Protein AF-A0A6L7YD77-F1 (afdb_monomer_lite)

Structure (mmCIF, N/CA/C/O backbone):
data_AF-A0A6L7YD77-F1
#
_entry.id   AF-A0A6L7YD77-F1
#
loop_
_atom_site.group_PDB
_atom_site.id
_atom_site.type_symbol
_atom_site.label_atom_id
_atom_site.label_alt_id
_atom_site.label_comp_id
_atom_site.label_asym_id
_atom_site.label_entity_id
_atom_site.label_seq_id
_atom_site.pdbx_PDB_ins_code
_atom_site.Cartn_x
_atom_site.Cartn_y
_atom_site.Cartn_z
_atom_site.occupancy
_atom_site.B_iso_or_equiv
_atom_site.auth_seq_id
_atom_site.auth_comp_id
_atom_site.auth_asym_id
_atom_site.auth_atom_id
_atom_site.pdbx_PDB_model_num
ATOM 1 N N . MET A 1 1 ? -22.230 -18.749 3.842 1.00 36.38 1 MET A N 1
ATOM 2 C CA . MET A 1 1 ? -22.336 -17.314 4.200 1.00 36.38 1 MET A CA 1
ATOM 3 C C . MET A 1 1 ? -21.145 -16.876 5.065 1.00 36.38 1 MET A C 1
ATOM 5 O O . MET A 1 1 ? -21.263 -16.822 6.278 1.00 36.38 1 MET A O 1
ATOM 9 N N . VAL A 1 2 ? -19.985 -16.584 4.459 1.00 45.91 2 VAL A N 1
ATOM 10 C CA . VAL A 1 2 ? -18.780 -16.040 5.151 1.00 45.91 2 VAL A CA 1
ATOM 11 C C . VAL A 1 2 ? -18.402 -14.643 4.599 1.00 45.91 2 VAL A C 1
ATOM 13 O O . VAL A 1 2 ? -17.435 -14.019 5.020 1.00 45.91 2 VAL A O 1
ATOM 16 N N . ALA A 1 3 ? -19.209 -14.094 3.686 1.00 40.56 3 ALA A N 1
ATOM 17 C CA . ALA A 1 3 ? -18.851 -12.957 2.834 1.00 40.56 3 ALA A CA 1
ATOM 18 C C . ALA A 1 3 ? -18.938 -11.556 3.483 1.00 40.56 3 ALA A C 1
ATOM 20 O O . ALA A 1 3 ? -18.623 -10.576 2.819 1.00 40.56 3 ALA A O 1
ATOM 21 N N . ALA A 1 4 ? -19.322 -11.431 4.758 1.00 45.34 4 ALA A N 1
ATOM 22 C CA . ALA A 1 4 ? -19.442 -10.127 5.430 1.00 45.34 4 ALA A CA 1
ATOM 23 C C . ALA A 1 4 ? -18.239 -9.758 6.328 1.00 45.34 4 ALA A C 1
ATOM 25 O O . ALA A 1 4 ? -18.245 -8.703 6.955 1.00 45.34 4 ALA A O 1
ATOM 26 N N . ARG A 1 5 ? -17.209 -10.614 6.433 1.00 51.88 5 ARG A N 1
ATOM 27 C CA . ARG A 1 5 ? -16.189 -10.505 7.498 1.00 51.88 5 ARG A CA 1
ATOM 28 C C . ARG A 1 5 ? -14.877 -9.810 7.103 1.00 51.88 5 ARG A C 1
ATOM 30 O O . ARG A 1 5 ? -14.035 -9.628 7.977 1.00 51.88 5 ARG A O 1
ATOM 37 N N . SER A 1 6 ? -14.682 -9.431 5.837 1.00 51.88 6 SER A N 1
ATOM 38 C CA . SER A 1 6 ? -13.392 -8.887 5.370 1.00 51.88 6 SER A CA 1
ATOM 39 C C . SER A 1 6 ? -13.254 -7.371 5.509 1.00 51.88 6 SER A C 1
ATOM 41 O O . SER A 1 6 ? -12.135 -6.871 5.539 1.00 51.88 6 SER A O 1
ATOM 43 N N . LEU A 1 7 ? -14.364 -6.637 5.652 1.00 52.78 7 LEU A N 1
ATOM 44 C CA . LEU A 1 7 ? -14.364 -5.198 5.377 1.00 52.78 7 LEU A CA 1
ATOM 45 C C . LEU A 1 7 ? -13.486 -4.349 6.298 1.00 52.78 7 LEU A C 1
ATOM 47 O O . LEU A 1 7 ? -13.246 -3.196 5.958 1.00 52.78 7 LEU A O 1
ATOM 51 N N . ARG A 1 8 ? -13.002 -4.887 7.422 1.00 73.19 8 ARG A N 1
ATOM 52 C CA . ARG A 1 8 ? -12.152 -4.158 8.363 1.00 73.19 8 ARG A CA 1
ATOM 53 C C . ARG A 1 8 ? -11.250 -5.077 9.183 1.00 73.19 8 ARG A C 1
ATOM 55 O O . ARG A 1 8 ? -11.375 -5.152 10.404 1.00 73.19 8 ARG A O 1
ATOM 62 N N . LEU A 1 9 ? -10.378 -5.850 8.529 1.00 83.25 9 LEU A N 1
ATOM 63 C CA . LEU A 1 9 ? -9.433 -6.711 9.256 1.00 83.25 9 LEU A CA 1
ATOM 64 C C . LEU A 1 9 ? -8.639 -5.896 10.295 1.00 83.25 9 LEU A C 1
ATOM 66 O O . LEU A 1 9 ? -8.525 -6.311 11.445 1.00 83.25 9 LEU A O 1
ATOM 70 N N . ILE A 1 10 ? -8.151 -4.717 9.895 1.00 88.19 10 ILE A N 1
ATOM 71 C CA . ILE A 1 10 ? -7.347 -3.827 10.740 1.00 88.19 10 ILE A CA 1
ATOM 72 C C . ILE A 1 10 ? -8.186 -3.261 11.887 1.00 88.19 10 ILE A C 1
ATOM 74 O O . ILE A 1 10 ? -7.767 -3.337 13.039 1.00 88.19 10 ILE A O 1
ATOM 78 N N . GLU A 1 11 ? -9.382 -2.751 11.600 1.00 89.62 11 GLU A N 1
ATOM 79 C CA . GLU A 1 11 ? -10.259 -2.162 12.616 1.00 89.62 11 GLU A CA 1
ATOM 80 C C . GLU A 1 11 ? -10.903 -3.236 13.515 1.00 89.62 11 GLU A C 1
ATOM 82 O O . GLU A 1 11 ? -11.462 -2.934 14.563 1.00 89.62 11 GLU A O 1
ATOM 87 N N . GLY A 1 12 ? -10.789 -4.515 13.142 1.00 88.88 12 GLY A N 1
ATOM 88 C CA . GLY A 1 12 ? -11.097 -5.652 14.005 1.00 88.88 12 GLY A CA 1
ATOM 89 C C . GLY A 1 12 ? -9.989 -6.000 15.006 1.00 88.88 12 GLY A C 1
ATOM 90 O O . GLY A 1 12 ? -10.227 -6.827 15.887 1.00 88.88 12 GLY A O 1
ATOM 91 N N . PHE A 1 13 ? -8.793 -5.422 14.861 1.00 91.31 13 PHE A N 1
ATOM 92 C CA . PHE A 1 13 ? -7.657 -5.609 15.769 1.00 91.31 13 PHE A CA 1
ATOM 93 C C . PHE A 1 13 ? -7.291 -4.345 16.541 1.00 91.31 13 PHE A C 1
ATOM 95 O O . PHE A 1 13 ? -6.763 -4.453 17.646 1.00 91.31 13 PHE A O 1
ATOM 102 N N . TYR A 1 14 ? -7.551 -3.171 15.966 1.00 93.94 14 TYR A N 1
ATOM 103 C CA . TYR A 1 14 ? -7.126 -1.890 16.510 1.00 93.94 14 TYR A CA 1
ATOM 104 C C . TYR A 1 14 ? -8.267 -0.878 16.534 1.00 93.94 14 TYR A C 1
ATOM 106 O O . TYR A 1 14 ? -9.124 -0.908 15.648 1.00 93.94 14 TYR A O 1
ATOM 114 N N . PRO A 1 15 ? -8.252 0.055 17.499 1.00 93.81 15 PRO A N 1
ATOM 115 C CA . PRO A 1 15 ? -9.192 1.162 17.506 1.00 93.81 15 PRO A CA 1
ATOM 116 C C . PRO A 1 15 ? -9.012 2.059 16.267 1.00 93.81 15 PRO A C 1
ATOM 118 O O . PRO A 1 15 ? -7.869 2.271 15.834 1.00 93.81 15 PRO A O 1
ATOM 121 N N . PRO A 1 16 ? -10.094 2.628 15.706 1.00 92.25 16 PRO A N 1
ATOM 122 C CA . PRO A 1 16 ? -10.026 3.480 14.516 1.00 92.25 16 PRO A CA 1
ATOM 123 C C . PRO A 1 16 ? -9.211 4.766 14.728 1.00 92.25 16 PRO A C 1
ATOM 125 O O . PRO A 1 16 ? -8.683 5.329 13.770 1.00 92.25 16 PRO A O 1
ATOM 128 N N . GLU A 1 17 ? -9.063 5.241 15.962 1.00 94.69 17 GLU A N 1
ATOM 129 C CA . GLU A 1 17 ? -8.192 6.365 16.315 1.00 94.69 17 GLU A CA 1
ATOM 130 C C . GLU A 1 17 ? -6.694 6.020 16.216 1.00 94.69 17 GLU A C 1
ATOM 132 O O . GLU A 1 17 ? -5.857 6.910 16.042 1.00 94.69 17 GLU A O 1
ATOM 137 N N . GLN A 1 18 ? -6.343 4.729 16.279 1.00 95.25 18 GLN A N 1
ATOM 138 C CA . GLN A 1 18 ? -4.966 4.248 16.150 1.00 95.25 18 GLN A CA 1
ATOM 139 C C . GLN A 1 18 ? -4.646 3.815 14.723 1.00 95.25 18 GLN A C 1
ATOM 141 O O . GLN A 1 18 ? -3.629 4.240 14.174 1.00 95.25 18 GLN A O 1
ATOM 146 N N . LEU A 1 19 ? -5.488 2.966 14.125 1.00 95.25 19 LEU A N 1
ATOM 147 C CA . LEU A 1 19 ? -5.273 2.435 12.783 1.00 95.25 19 LEU A CA 1
ATOM 148 C C . LEU A 1 19 ? -6.572 2.321 11.992 1.00 95.25 19 LEU A C 1
ATOM 150 O O . LEU A 1 19 ? -7.579 1.808 12.467 1.00 95.25 19 LEU A O 1
ATOM 154 N N . GLN A 1 20 ? -6.500 2.739 10.733 1.00 95.12 20 GLN A N 1
ATOM 155 C CA . GLN A 1 20 ? -7.589 2.644 9.764 1.00 95.12 20 GLN A CA 1
ATOM 156 C C . GLN A 1 20 ? -7.072 2.019 8.475 1.00 95.12 20 GLN A C 1
ATOM 158 O O . GLN A 1 20 ? -5.903 2.184 8.125 1.00 95.12 20 GLN A O 1
ATOM 163 N N . THR A 1 21 ? -7.923 1.344 7.714 1.00 94.56 21 THR A N 1
ATOM 164 C CA . THR A 1 21 ? -7.537 0.864 6.384 1.00 94.56 21 THR A CA 1
ATOM 165 C C . THR A 1 21 ? -7.220 2.046 5.462 1.00 94.56 21 THR A C 1
ATOM 167 O O . THR A 1 21 ? -8.052 2.932 5.247 1.00 94.56 21 THR A O 1
ATOM 170 N N . ALA A 1 22 ? -6.012 2.068 4.889 1.00 95.88 22 ALA A N 1
ATOM 171 C CA . ALA A 1 22 ? -5.553 3.181 4.063 1.00 95.88 22 ALA A CA 1
ATOM 172 C C . ALA A 1 22 ? -6.413 3.349 2.801 1.00 95.88 22 ALA A C 1
ATOM 174 O O . ALA A 1 22 ? -6.681 2.377 2.089 1.00 95.88 22 ALA A O 1
ATOM 175 N N . SER A 1 23 ? -6.808 4.589 2.497 1.00 95.00 23 SER A N 1
ATOM 176 C CA . SER A 1 23 ? -7.541 4.900 1.267 1.00 95.00 23 SER A CA 1
ATOM 177 C C . SER A 1 23 ? -6.656 4.728 0.020 1.00 95.00 23 SER A C 1
ATOM 179 O O . SER A 1 23 ? -5.436 4.918 0.108 1.00 95.00 23 SER A O 1
ATOM 181 N N . PRO A 1 24 ? -7.246 4.432 -1.156 1.00 94.44 24 PRO A N 1
ATOM 182 C CA . PRO A 1 24 ? -6.506 4.346 -2.417 1.00 94.44 24 PRO A CA 1
ATOM 183 C C . PRO A 1 24 ? -5.672 5.600 -2.711 1.00 94.44 24 PRO A C 1
ATOM 185 O O . PRO A 1 24 ? -4.504 5.497 -3.069 1.00 94.44 24 PRO A O 1
ATOM 188 N N . VAL A 1 25 ? -6.221 6.791 -2.445 1.00 94.56 25 VAL A N 1
ATOM 189 C CA . VAL A 1 25 ? -5.527 8.074 -2.656 1.00 94.56 25 VAL A CA 1
ATOM 190 C C . VAL A 1 25 ? -4.263 8.192 -1.800 1.00 94.56 25 VAL A C 1
ATOM 192 O O . VAL A 1 25 ? -3.220 8.600 -2.300 1.00 94.56 25 VAL A O 1
ATOM 195 N N . ARG A 1 26 ? -4.304 7.789 -0.521 1.00 95.81 26 ARG A N 1
ATOM 196 C CA . ARG A 1 26 ? -3.111 7.815 0.349 1.00 95.81 26 ARG A CA 1
ATOM 197 C C . ARG A 1 26 ? -2.049 6.816 -0.108 1.00 95.81 26 ARG A C 1
ATOM 199 O O . ARG A 1 26 ? -0.860 7.103 -0.003 1.00 95.81 26 ARG A O 1
ATOM 206 N N . ARG A 1 27 ? -2.468 5.652 -0.612 1.00 94.81 27 ARG A N 1
ATOM 207 C CA . ARG A 1 27 ? -1.562 4.642 -1.179 1.00 94.81 27 ARG A CA 1
ATOM 208 C C . ARG A 1 27 ? -0.894 5.159 -2.452 1.00 94.81 27 ARG A C 1
ATOM 210 O O . ARG A 1 27 ? 0.317 5.017 -2.587 1.00 94.81 27 ARG A O 1
ATOM 217 N N . LEU A 1 28 ? -1.660 5.809 -3.327 1.00 92.44 28 LEU A N 1
ATOM 218 C CA . LEU A 1 28 ? -1.135 6.467 -4.520 1.00 92.44 28 LEU A CA 1
ATOM 219 C C . LEU A 1 28 ? -0.153 7.582 -4.146 1.00 92.44 28 LEU A C 1
ATOM 221 O O . LEU A 1 28 ? 0.947 7.616 -4.681 1.00 92.44 28 LEU A O 1
ATOM 225 N N . ALA A 1 29 ? -0.488 8.427 -3.167 1.00 95.12 29 ALA A N 1
ATOM 226 C CA . ALA A 1 29 ? 0.417 9.463 -2.673 1.00 95.12 29 ALA A CA 1
ATOM 227 C C . ALA A 1 29 ? 1.738 8.877 -2.143 1.00 95.12 29 ALA A C 1
ATOM 229 O O . ALA A 1 29 ? 2.805 9.408 -2.438 1.00 95.12 29 ALA A O 1
ATOM 230 N N . ALA A 1 30 ? 1.691 7.755 -1.414 1.00 95.06 30 ALA A N 1
ATOM 231 C CA . ALA A 1 30 ? 2.898 7.049 -0.980 1.00 95.06 30 ALA A CA 1
ATOM 232 C C . ALA A 1 30 ? 3.740 6.559 -2.167 1.00 95.06 30 ALA A C 1
ATOM 234 O O . ALA A 1 30 ? 4.958 6.703 -2.151 1.00 95.06 30 ALA A O 1
ATOM 235 N N . ALA A 1 31 ? 3.090 5.999 -3.192 1.00 91.25 31 ALA A N 1
ATOM 236 C CA . ALA A 1 31 ? 3.758 5.508 -4.391 1.00 91.25 31 ALA A CA 1
ATOM 237 C C . ALA A 1 31 ? 4.407 6.647 -5.196 1.00 91.25 31 ALA A C 1
ATOM 239 O O . ALA A 1 31 ? 5.542 6.498 -5.637 1.00 91.25 31 ALA A O 1
ATOM 240 N N . VAL A 1 32 ? 3.729 7.794 -5.317 1.00 91.06 32 VAL A N 1
ATOM 241 C CA . VAL A 1 32 ? 4.284 9.010 -5.932 1.00 91.06 32 VAL A CA 1
ATOM 242 C C . VAL A 1 32 ? 5.506 9.492 -5.153 1.00 91.06 32 VAL A C 1
ATOM 244 O O . VAL A 1 32 ? 6.535 9.755 -5.760 1.00 91.06 32 VAL A O 1
ATOM 247 N N . TRP A 1 33 ? 5.447 9.545 -3.818 1.00 96.44 33 TRP A N 1
ATOM 248 C CA . TRP A 1 33 ? 6.613 9.916 -3.008 1.00 96.44 33 TRP A CA 1
ATOM 249 C C . TRP A 1 33 ? 7.788 8.950 -3.167 1.00 96.44 33 TRP A C 1
ATOM 251 O O . TRP A 1 33 ? 8.925 9.403 -3.282 1.00 96.44 33 TRP A O 1
ATOM 261 N N . ASP A 1 34 ? 7.527 7.640 -3.182 1.00 92.81 34 ASP A N 1
ATOM 262 C CA . ASP A 1 34 ? 8.565 6.632 -3.414 1.00 92.81 34 ASP A CA 1
ATOM 263 C C . ASP A 1 34 ? 9.198 6.803 -4.807 1.00 92.81 34 ASP A C 1
ATOM 265 O O . ASP A 1 34 ? 10.422 6.801 -4.910 1.00 92.81 34 ASP A O 1
ATOM 269 N N . ALA A 1 35 ? 8.393 7.020 -5.855 1.00 88.00 35 ALA A N 1
ATOM 270 C CA . ALA A 1 35 ? 8.870 7.248 -7.221 1.00 88.00 35 ALA A CA 1
ATOM 271 C C . ALA A 1 35 ? 9.674 8.552 -7.353 1.00 88.00 35 ALA A C 1
ATOM 273 O O . ALA A 1 35 ? 10.774 8.545 -7.899 1.00 88.00 35 ALA A O 1
ATOM 274 N N . THR A 1 36 ? 9.177 9.660 -6.801 1.00 93.00 36 THR A N 1
ATOM 275 C CA . THR A 1 36 ? 9.891 10.943 -6.802 1.00 93.00 36 THR A CA 1
ATOM 276 C C . THR A 1 36 ? 11.227 10.827 -6.075 1.00 93.00 36 THR A C 1
ATOM 278 O O . THR A 1 36 ? 12.249 11.266 -6.593 1.00 93.00 36 THR A O 1
ATOM 281 N N . PHE A 1 37 ? 11.253 10.201 -4.894 1.00 94.12 37 PHE A N 1
ATOM 282 C CA . PHE A 1 37 ? 12.493 10.009 -4.141 1.00 94.12 37 PHE A CA 1
ATOM 283 C C . PHE A 1 37 ? 13.473 9.082 -4.866 1.00 94.12 37 PHE A C 1
ATOM 285 O O . PHE A 1 37 ? 14.677 9.336 -4.879 1.00 94.12 37 PHE A O 1
ATOM 292 N N . PHE A 1 38 ? 12.961 8.033 -5.509 1.00 88.88 38 PHE A N 1
ATOM 293 C CA . PHE A 1 38 ? 13.751 7.156 -6.360 1.00 88.88 38 PHE A CA 1
ATOM 294 C C . PHE A 1 38 ? 14.426 7.934 -7.497 1.00 88.88 38 PHE A C 1
ATOM 296 O O . PHE A 1 38 ? 15.648 7.873 -7.621 1.00 88.88 38 PHE A O 1
ATOM 303 N N . LEU A 1 39 ? 13.663 8.726 -8.259 1.00 85.94 39 LEU A N 1
ATOM 304 C CA . LEU A 1 39 ? 14.184 9.522 -9.375 1.00 85.94 39 LEU A CA 1
ATOM 305 C C . LEU A 1 39 ? 15.214 10.561 -8.911 1.00 85.94 39 LEU A C 1
ATOM 307 O O . LEU A 1 39 ? 16.303 10.635 -9.472 1.00 85.94 39 LEU A O 1
ATOM 311 N N . LEU A 1 40 ? 14.914 11.316 -7.848 1.00 91.94 40 LEU A N 1
ATOM 312 C CA . LEU A 1 40 ? 15.811 12.356 -7.326 1.00 91.94 40 LEU A CA 1
ATOM 313 C C . LEU A 1 40 ? 17.138 11.807 -6.793 1.00 91.94 40 LEU A C 1
ATOM 315 O O . LEU A 1 40 ? 18.131 12.528 -6.760 1.00 91.94 40 LEU A O 1
ATOM 319 N N . THR A 1 41 ? 17.160 10.550 -6.351 1.00 93.62 41 THR A N 1
ATOM 320 C CA . THR A 1 41 ? 18.354 9.921 -5.771 1.00 93.62 41 THR A CA 1
ATOM 321 C C . THR A 1 41 ? 19.032 8.928 -6.710 1.00 93.62 41 THR A C 1
ATOM 323 O O . THR A 1 41 ? 19.908 8.184 -6.263 1.00 93.62 41 THR A O 1
ATOM 326 N N . LEU A 1 42 ? 18.614 8.892 -7.984 1.00 85.44 42 LEU A N 1
ATOM 327 C CA . LEU A 1 42 ? 19.054 7.909 -8.982 1.00 85.44 42 LEU A CA 1
ATOM 328 C C . LEU A 1 42 ? 18.979 6.468 -8.439 1.00 85.44 42 LEU A C 1
ATOM 330 O O . LEU A 1 42 ? 19.859 5.643 -8.662 1.00 85.44 42 LEU A O 1
ATOM 334 N N . GLY A 1 43 ? 17.963 6.193 -7.621 1.00 85.31 43 GLY A N 1
ATOM 335 C CA . GLY A 1 43 ? 17.735 4.921 -6.941 1.00 85.31 43 GLY A CA 1
ATOM 336 C C . GLY A 1 43 ? 18.620 4.620 -5.727 1.00 85.31 43 GLY A C 1
ATOM 337 O O . GLY A 1 43 ? 18.170 3.905 -4.829 1.00 85.31 43 GLY A O 1
ATOM 338 N N . PHE A 1 44 ? 19.826 5.184 -5.618 1.00 90.31 44 PHE A N 1
ATOM 339 C CA . PHE A 1 44 ? 20.744 4.890 -4.507 1.00 90.31 44 PHE A CA 1
ATOM 340 C C . PHE A 1 44 ? 20.192 5.331 -3.150 1.00 90.31 44 PHE A C 1
ATOM 342 O O . PHE A 1 44 ? 20.203 4.563 -2.185 1.00 90.31 44 PHE A O 1
ATOM 349 N N . GLY A 1 45 ? 19.664 6.553 -3.071 1.00 94.31 45 GLY A N 1
ATOM 350 C CA . GLY A 1 45 ? 19.061 7.060 -1.838 1.00 94.31 45 GLY A CA 1
ATOM 351 C C . GLY A 1 45 ? 17.820 6.263 -1.444 1.00 94.31 45 GLY A C 1
ATOM 352 O O . GLY A 1 45 ? 17.639 5.947 -0.267 1.00 94.31 45 GLY A O 1
ATOM 353 N N . TRP A 1 46 ? 17.011 5.855 -2.425 1.00 93.44 46 TRP A N 1
ATOM 354 C CA . TRP A 1 46 ? 15.879 4.956 -2.207 1.00 93.44 46 TRP A CA 1
ATOM 355 C C . TRP A 1 46 ? 16.309 3.596 -1.647 1.00 93.44 46 TRP A C 1
ATOM 357 O O . TRP A 1 46 ? 15.698 3.127 -0.687 1.00 93.44 46 TRP A O 1
ATOM 367 N N . LEU A 1 47 ? 17.384 2.994 -2.164 1.00 92.19 47 LEU A N 1
ATOM 368 C CA . LEU A 1 47 ? 17.897 1.713 -1.672 1.00 92.19 47 LEU A CA 1
ATOM 369 C C . LEU A 1 47 ? 18.391 1.818 -0.222 1.00 92.19 47 LEU A C 1
ATOM 371 O O . LEU A 1 47 ? 18.038 0.988 0.617 1.00 92.19 47 LEU A O 1
ATOM 375 N N . ILE A 1 48 ? 19.152 2.868 0.099 1.00 95.69 48 ILE A N 1
ATOM 376 C CA . ILE A 1 48 ? 19.608 3.137 1.471 1.00 95.69 48 ILE A CA 1
ATOM 377 C C . ILE A 1 48 ? 18.400 3.333 2.396 1.00 95.69 48 ILE A C 1
ATOM 379 O O . ILE A 1 48 ? 18.315 2.705 3.455 1.00 95.69 48 ILE A O 1
ATOM 383 N N . ALA A 1 49 ? 17.427 4.152 1.986 1.00 96.12 49 ALA A N 1
ATOM 384 C CA . ALA A 1 49 ? 16.204 4.369 2.750 1.00 96.12 49 ALA A CA 1
ATOM 385 C C . ALA A 1 49 ? 15.421 3.064 2.951 1.00 96.12 49 ALA A C 1
ATOM 387 O O . ALA A 1 49 ? 14.936 2.813 4.054 1.00 96.12 49 ALA A O 1
ATOM 388 N N . LEU A 1 50 ? 15.341 2.200 1.935 1.00 94.12 50 LEU A N 1
ATOM 389 C CA . LEU A 1 50 ? 14.688 0.898 2.033 1.00 94.12 50 LEU A CA 1
ATOM 390 C C . LEU A 1 50 ? 15.359 0.019 3.094 1.00 94.12 50 LEU A C 1
ATOM 392 O O . LEU A 1 50 ? 14.659 -0.539 3.935 1.00 94.12 50 LEU A O 1
ATOM 396 N N . ILE A 1 51 ? 16.690 -0.070 3.118 1.00 95.12 51 ILE A N 1
ATOM 397 C CA . ILE A 1 51 ? 17.425 -0.868 4.116 1.00 95.12 51 ILE A CA 1
ATOM 398 C C . ILE A 1 51 ? 17.164 -0.346 5.538 1.00 95.12 51 ILE A C 1
ATOM 400 O O . ILE A 1 51 ? 16.919 -1.130 6.458 1.00 95.12 51 ILE A O 1
ATOM 404 N N . LEU A 1 52 ? 17.159 0.976 5.721 1.00 96.44 52 LEU A N 1
ATOM 405 C CA . LEU A 1 52 ? 16.959 1.606 7.030 1.00 96.44 52 LEU A CA 1
ATOM 406 C C . LEU A 1 52 ? 15.499 1.554 7.515 1.00 96.44 52 LEU A C 1
ATOM 408 O O . LEU A 1 52 ? 15.244 1.472 8.722 1.00 96.44 52 LEU A O 1
ATOM 412 N N . LEU A 1 53 ? 14.528 1.614 6.600 1.00 95.81 53 LEU A N 1
ATOM 413 C CA . LEU A 1 53 ? 13.097 1.691 6.918 1.00 95.81 53 LEU A CA 1
ATOM 414 C C . LEU A 1 53 ? 12.384 0.339 6.867 1.00 95.81 53 LEU A C 1
ATOM 416 O O . LEU A 1 53 ? 11.391 0.159 7.579 1.00 95.81 53 LEU A O 1
ATOM 420 N N . ALA A 1 54 ? 12.903 -0.641 6.124 1.00 94.00 54 ALA A N 1
ATOM 421 C CA . ALA A 1 54 ? 12.298 -1.964 6.030 1.00 94.00 54 ALA A CA 1
ATOM 422 C C . ALA A 1 54 ? 12.084 -2.626 7.402 1.00 94.00 54 ALA A C 1
ATOM 424 O O . ALA A 1 54 ? 10.982 -3.136 7.625 1.00 94.00 54 ALA A O 1
ATOM 425 N N . PRO A 1 55 ? 13.024 -2.586 8.378 1.00 93.06 55 PRO A N 1
ATOM 426 C CA . PRO A 1 55 ? 12.791 -3.128 9.723 1.00 93.06 55 PRO A CA 1
ATOM 427 C C . PRO A 1 55 ? 11.574 -2.526 10.439 1.00 93.06 55 PRO A C 1
ATOM 429 O O . PRO A 1 55 ? 11.018 -3.143 11.349 1.00 93.06 55 PRO A O 1
ATOM 432 N N . ARG A 1 56 ? 11.145 -1.328 10.025 1.00 93.00 56 ARG A N 1
ATOM 433 C CA . ARG A 1 56 ? 9.965 -0.619 10.532 1.00 93.00 56 ARG A CA 1
ATOM 434 C C . ARG A 1 56 ? 8.703 -0.886 9.699 1.00 93.00 56 ARG A C 1
ATOM 436 O O . ARG A 1 56 ? 7.675 -0.272 9.980 1.00 93.00 56 ARG A O 1
ATOM 443 N N . GLY A 1 57 ? 8.741 -1.779 8.712 1.00 89.25 57 GLY A N 1
ATOM 444 C CA . GLY A 1 57 ? 7.585 -2.087 7.869 1.00 89.25 57 GLY A CA 1
ATOM 445 C C . GLY A 1 57 ? 7.200 -0.949 6.922 1.00 89.25 57 GLY A C 1
ATOM 446 O O . GLY A 1 57 ? 6.020 -0.804 6.593 1.00 89.25 57 GLY A O 1
ATOM 447 N N . GLN A 1 58 ? 8.160 -0.092 6.559 1.00 94.69 58 GLN A N 1
ATOM 448 C CA . GLN A 1 58 ? 7.926 1.155 5.833 1.00 94.69 58 GLN A CA 1
ATOM 449 C C . GLN A 1 58 ? 8.886 1.333 4.654 1.00 94.69 58 GLN A C 1
ATOM 451 O O . GLN A 1 58 ? 9.995 0.806 4.646 1.00 94.69 58 GLN A O 1
ATOM 456 N N . THR A 1 59 ? 8.425 2.107 3.676 1.00 95.50 59 THR A N 1
ATOM 457 C CA . THR A 1 59 ? 9.231 2.760 2.636 1.00 95.50 59 THR A CA 1
ATOM 458 C C . THR A 1 59 ? 9.234 4.264 2.907 1.00 95.50 59 THR A C 1
ATOM 460 O O . THR A 1 59 ? 8.458 4.735 3.747 1.00 95.50 59 THR A O 1
ATOM 463 N N . PHE A 1 60 ? 10.085 5.021 2.215 1.00 96.69 60 PHE A N 1
ATOM 464 C CA . PHE A 1 60 ? 10.172 6.471 2.391 1.00 96.69 60 PHE A CA 1
ATOM 465 C C . PHE A 1 60 ? 8.810 7.151 2.178 1.00 96.69 60 PHE A C 1
ATOM 467 O O . PHE A 1 60 ? 8.306 7.844 3.062 1.00 96.69 60 PHE A O 1
ATOM 474 N N . GLY A 1 61 ? 8.139 6.863 1.06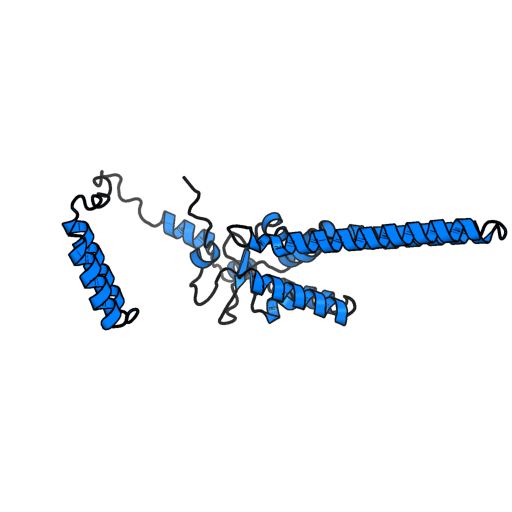4 1.00 96.06 61 GLY A N 1
ATOM 475 C CA . GLY A 1 61 ? 6.832 7.427 0.748 1.00 96.06 61 GLY A CA 1
ATOM 476 C C . GLY A 1 61 ? 5.758 7.042 1.761 1.00 96.06 61 GLY A C 1
ATOM 477 O O . GLY A 1 61 ? 5.000 7.898 2.215 1.00 96.06 61 GLY A O 1
ATOM 478 N N . LYS A 1 62 ? 5.731 5.781 2.214 1.00 96.00 62 LYS A N 1
ATOM 479 C CA . LYS A 1 62 ? 4.800 5.343 3.272 1.00 96.00 62 LYS A CA 1
ATOM 480 C C . LYS A 1 62 ? 5.045 6.052 4.598 1.00 96.00 62 LYS A C 1
ATOM 482 O O . LYS A 1 62 ? 4.080 6.369 5.289 1.00 96.00 62 LYS A O 1
ATOM 487 N N . GLN A 1 63 ? 6.300 6.311 4.951 1.00 96.31 63 GLN A N 1
ATOM 488 C CA . GLN A 1 63 ? 6.637 7.063 6.155 1.00 96.31 63 GLN A CA 1
ATOM 489 C C . GLN A 1 63 ? 6.083 8.492 6.078 1.00 96.31 63 GLN A C 1
ATOM 491 O O . GLN A 1 63 ? 5.470 8.953 7.042 1.00 96.31 63 GLN A O 1
ATOM 496 N N . MET A 1 64 ? 6.219 9.153 4.924 1.00 97.00 64 MET A N 1
ATOM 497 C CA . MET A 1 64 ? 5.728 10.520 4.713 1.00 97.00 64 MET A CA 1
ATOM 498 C C . MET A 1 64 ? 4.211 10.638 4.882 1.00 97.00 64 MET A C 1
ATOM 500 O O . MET A 1 64 ? 3.723 11.617 5.444 1.00 97.00 64 MET A O 1
ATOM 504 N N . VAL A 1 65 ? 3.458 9.618 4.460 1.00 97.00 65 VAL A N 1
ATOM 505 C CA . VAL A 1 65 ? 1.988 9.607 4.567 1.00 97.00 65 VAL A CA 1
ATOM 506 C C . VAL A 1 65 ? 1.445 8.861 5.797 1.00 97.00 65 VAL A C 1
ATOM 508 O O . VAL A 1 65 ? 0.228 8.722 5.942 1.00 97.00 65 VAL A O 1
ATOM 511 N N . GLY A 1 66 ? 2.315 8.393 6.699 1.00 96.56 66 GLY A N 1
ATOM 512 C CA . GLY A 1 66 ? 1.916 7.707 7.935 1.00 96.56 66 GLY A CA 1
ATOM 513 C C . GLY A 1 66 ? 1.272 6.335 7.707 1.00 96.56 66 GLY A C 1
ATOM 514 O O . GLY A 1 66 ? 0.328 5.966 8.410 1.00 96.56 66 GLY A O 1
ATOM 515 N N . LEU A 1 67 ? 1.747 5.598 6.702 1.00 96.88 67 LEU A N 1
ATOM 516 C CA . LEU A 1 67 ? 1.272 4.260 6.364 1.00 96.88 67 LEU A CA 1
ATOM 517 C C . LEU A 1 67 ? 2.165 3.165 6.956 1.00 96.88 67 LEU A C 1
ATOM 519 O O . LEU A 1 67 ? 3.385 3.309 7.076 1.00 96.88 67 LEU A O 1
ATOM 523 N N . TYR A 1 68 ? 1.544 2.032 7.266 1.00 95.94 68 TYR A N 1
ATOM 524 C CA . TYR A 1 68 ? 2.193 0.830 7.776 1.00 95.94 68 TYR A CA 1
ATOM 525 C C . TYR A 1 68 ? 1.713 -0.397 7.012 1.00 95.94 68 TYR A C 1
ATOM 527 O O . TYR A 1 68 ? 0.522 -0.543 6.739 1.00 95.94 68 TYR A O 1
ATOM 535 N N . VAL A 1 69 ? 2.639 -1.298 6.685 1.00 95.44 69 VAL A N 1
ATOM 536 C CA . VAL A 1 69 ? 2.292 -2.610 6.131 1.00 95.44 69 VAL A CA 1
ATOM 537 C C . VAL A 1 69 ? 1.975 -3.560 7.284 1.00 95.44 69 VAL A C 1
ATOM 539 O O . VAL A 1 69 ? 2.792 -3.756 8.183 1.00 95.44 69 VAL A O 1
ATOM 542 N N . MET A 1 70 ? 0.792 -4.153 7.244 1.00 95.31 70 MET A N 1
ATOM 543 C CA . MET A 1 70 ? 0.233 -5.057 8.242 1.00 95.31 70 MET A CA 1
ATOM 544 C C . MET A 1 70 ? 0.086 -6.454 7.642 1.00 95.31 70 MET A C 1
ATOM 546 O O . MET A 1 70 ? -0.203 -6.605 6.455 1.00 95.31 70 MET A O 1
ATOM 550 N N . ARG A 1 71 ? 0.294 -7.475 8.465 1.00 94.44 71 ARG A N 1
ATOM 551 C CA . ARG A 1 71 ? 0.041 -8.878 8.127 1.00 94.44 71 ARG A CA 1
ATOM 552 C C . ARG A 1 71 ? -1.399 -9.244 8.479 1.00 94.44 71 ARG A C 1
ATOM 554 O O . ARG A 1 71 ? -2.032 -8.576 9.298 1.00 94.44 71 ARG A O 1
ATOM 561 N N . ASP A 1 72 ? -1.860 -10.375 7.962 1.00 93.12 72 ASP A N 1
ATOM 562 C CA . ASP A 1 72 ? -3.189 -10.912 8.279 1.00 93.12 72 ASP A CA 1
ATOM 563 C C . ASP A 1 72 ? -3.372 -11.254 9.768 1.00 93.12 72 ASP A C 1
ATOM 565 O O . ASP A 1 72 ? -4.485 -11.295 10.292 1.00 93.12 72 ASP A O 1
ATOM 569 N N . ASP A 1 73 ? -2.263 -11.487 10.476 1.00 92.00 73 ASP A N 1
ATOM 570 C CA . ASP A 1 73 ? -2.255 -11.767 11.912 1.00 92.00 73 ASP A CA 1
ATOM 571 C C . ASP A 1 73 ? -2.480 -10.517 12.790 1.00 92.00 73 ASP A C 1
ATOM 573 O O . ASP A 1 73 ? -2.561 -10.650 14.019 1.00 92.00 73 ASP A O 1
ATOM 577 N N . GLY A 1 74 ? -2.594 -9.338 12.172 1.00 92.88 74 GLY A N 1
ATOM 578 C CA . GLY A 1 74 ? -2.754 -8.040 12.819 1.00 92.88 74 GLY A CA 1
ATOM 579 C C . GLY A 1 74 ? -1.435 -7.386 13.227 1.00 92.88 74 GLY A C 1
ATOM 580 O O . GLY A 1 74 ? -1.432 -6.219 13.582 1.00 92.88 74 GLY A O 1
ATOM 581 N N . SER A 1 75 ? -0.297 -8.075 13.162 1.00 95.94 75 SER A N 1
ATOM 582 C CA . SER A 1 75 ? 0.998 -7.465 13.464 1.00 95.94 75 SER A CA 1
ATOM 583 C C . SER A 1 75 ? 1.556 -6.695 12.268 1.00 95.94 75 SER A C 1
ATOM 585 O O . SER A 1 75 ? 1.256 -6.973 11.102 1.00 95.94 75 SER A O 1
ATOM 587 N N . ARG A 1 76 ? 2.422 -5.721 12.544 1.00 96.31 76 ARG A N 1
ATOM 588 C CA . ARG A 1 76 ? 3.143 -5.001 11.493 1.00 96.31 76 ARG A CA 1
ATOM 589 C C . ARG A 1 76 ? 4.151 -5.920 10.794 1.00 96.31 76 ARG A C 1
ATOM 591 O O . ARG A 1 76 ? 4.844 -6.713 11.440 1.00 96.31 76 ARG A O 1
ATOM 598 N N . ALA A 1 77 ? 4.283 -5.777 9.479 1.00 95.31 77 ALA A N 1
ATOM 599 C CA . ALA A 1 77 ? 5.301 -6.469 8.698 1.00 95.31 77 ALA A CA 1
ATOM 600 C C . ALA A 1 77 ? 6.716 -6.056 9.144 1.00 95.31 77 ALA A C 1
ATOM 602 O O . ALA A 1 77 ? 7.003 -4.879 9.354 1.00 95.31 77 ALA A O 1
ATOM 603 N N . GLY A 1 78 ? 7.603 -7.041 9.308 1.00 94.19 78 GLY A N 1
ATOM 604 C CA . GLY A 1 78 ? 9.004 -6.810 9.669 1.00 94.19 78 GLY A CA 1
ATOM 605 C C . GLY A 1 78 ? 9.906 -6.525 8.463 1.00 94.19 78 GLY A C 1
ATOM 606 O O . GLY A 1 78 ? 9.454 -6.496 7.317 1.00 94.19 78 GLY A O 1
ATOM 607 N N . GLY A 1 79 ? 11.208 -6.385 8.736 1.00 93.38 79 GLY A N 1
ATOM 608 C CA . GLY A 1 79 ? 12.250 -6.094 7.741 1.00 93.38 79 GLY A CA 1
ATOM 609 C C . GLY A 1 79 ? 12.297 -7.053 6.566 1.00 93.38 79 GLY A C 1
ATOM 610 O O . GLY A 1 79 ? 12.077 -6.639 5.432 1.00 93.38 79 GLY A O 1
ATOM 611 N N . SER A 1 80 ? 12.518 -8.338 6.840 1.00 92.00 80 SER A N 1
ATOM 612 C CA . SER A 1 80 ? 12.614 -9.371 5.800 1.00 92.00 80 SER A CA 1
ATOM 613 C C . SER A 1 80 ? 11.372 -9.425 4.918 1.00 92.00 80 SER A C 1
ATOM 615 O O . SER A 1 80 ? 11.466 -9.562 3.705 1.00 92.00 80 SER A O 1
ATOM 617 N N . TYR A 1 81 ? 10.202 -9.255 5.525 1.00 91.69 81 TYR A N 1
ATOM 618 C CA . TYR A 1 81 ? 8.935 -9.294 4.819 1.00 91.69 81 TYR A CA 1
ATOM 619 C C . TYR A 1 81 ? 8.721 -8.053 3.937 1.00 91.69 81 TYR A C 1
ATOM 621 O O . TYR A 1 81 ? 8.212 -8.152 2.823 1.00 91.69 81 TYR A O 1
ATOM 629 N N . THR A 1 82 ? 9.152 -6.883 4.410 1.00 92.38 82 THR A N 1
ATOM 630 C CA . THR A 1 82 ? 9.111 -5.640 3.628 1.00 92.38 82 THR A CA 1
ATOM 631 C C . THR A 1 82 ? 10.084 -5.700 2.456 1.00 92.38 82 THR A C 1
ATOM 633 O O . THR A 1 82 ? 9.696 -5.355 1.347 1.00 92.38 82 THR A O 1
ATOM 636 N N . LEU A 1 83 ? 11.300 -6.215 2.669 1.00 91.81 83 LEU A N 1
ATOM 637 C CA . LEU A 1 83 ? 12.283 -6.424 1.602 1.00 91.81 83 LEU A CA 1
ATOM 638 C C . LEU A 1 83 ? 11.798 -7.441 0.566 1.00 91.81 83 LEU A C 1
ATOM 640 O O . LEU A 1 83 ? 11.851 -7.156 -0.621 1.00 91.81 83 LEU A O 1
ATOM 644 N N . LEU A 1 84 ? 11.253 -8.584 0.992 1.00 90.81 84 LEU A N 1
ATOM 645 C CA . LEU A 1 84 ? 10.652 -9.574 0.091 1.00 90.81 84 LEU A CA 1
ATOM 646 C C . LEU A 1 84 ? 9.554 -8.937 -0.780 1.00 90.81 84 LEU A C 1
ATOM 648 O O . LEU A 1 84 ? 9.533 -9.114 -1.995 1.00 90.81 84 LEU A O 1
ATOM 652 N N . ARG A 1 85 ? 8.660 -8.147 -0.177 1.00 88.25 85 ARG A N 1
ATOM 653 C CA . ARG A 1 85 ? 7.565 -7.483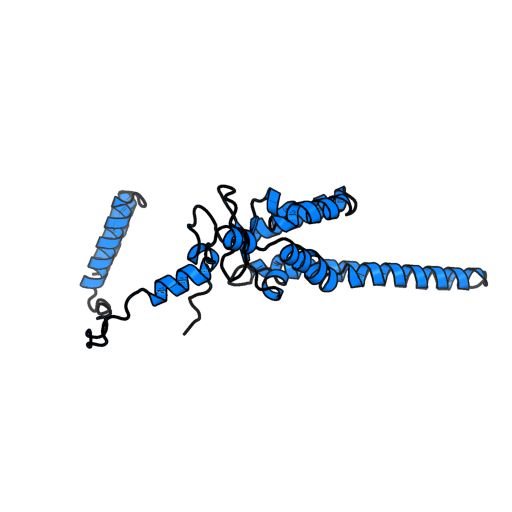 -0.897 1.00 88.25 85 ARG A CA 1
ATOM 654 C C . ARG A 1 85 ? 8.059 -6.391 -1.855 1.00 88.25 85 ARG A C 1
ATOM 656 O O . ARG A 1 85 ? 7.536 -6.270 -2.956 1.00 88.25 85 ARG A O 1
ATOM 663 N N . GLU A 1 86 ? 9.021 -5.570 -1.451 1.00 88.25 86 GLU A N 1
ATOM 664 C CA . GLU A 1 86 ? 9.487 -4.441 -2.271 1.00 88.25 86 GLU A CA 1
ATOM 665 C C . GLU A 1 86 ? 10.543 -4.855 -3.315 1.00 88.25 86 GLU A C 1
ATOM 667 O O . GLU A 1 86 ? 10.542 -4.311 -4.408 1.00 88.25 86 GLU A O 1
ATOM 672 N N . VAL A 1 87 ? 11.404 -5.838 -3.037 1.00 86.00 87 VAL A N 1
ATOM 673 C CA . VAL A 1 87 ? 12.476 -6.265 -3.959 1.00 86.00 87 VAL A CA 1
ATOM 674 C C . VAL A 1 87 ? 12.037 -7.438 -4.822 1.00 86.00 87 VAL A C 1
ATOM 676 O O . VAL A 1 87 ? 12.167 -7.389 -6.036 1.00 86.00 87 VAL A O 1
ATOM 679 N N . ILE A 1 88 ? 11.495 -8.497 -4.220 1.00 83.94 88 ILE A N 1
ATOM 680 C CA . ILE A 1 88 ? 11.168 -9.711 -4.975 1.00 83.94 88 ILE A CA 1
ATOM 681 C C . ILE A 1 88 ? 9.813 -9.536 -5.642 1.00 83.94 88 ILE A C 1
ATOM 683 O O . ILE A 1 88 ? 9.711 -9.658 -6.850 1.00 83.94 88 ILE A O 1
ATOM 687 N N . VAL A 1 89 ? 8.767 -9.182 -4.899 1.00 85.06 89 VAL A N 1
ATOM 688 C CA . VAL A 1 89 ? 7.425 -9.106 -5.496 1.00 85.06 89 VAL A CA 1
ATOM 689 C C . VAL A 1 89 ? 7.347 -7.936 -6.467 1.00 85.06 89 VAL A C 1
ATOM 691 O O . VAL A 1 89 ? 6.961 -8.150 -7.607 1.00 85.06 89 VAL A O 1
ATOM 694 N N . LYS A 1 90 ? 7.767 -6.722 -6.085 1.00 79.62 90 LYS A N 1
ATOM 695 C CA . LYS A 1 90 ? 7.775 -5.616 -7.054 1.00 79.62 90 LYS A CA 1
ATOM 696 C C . LYS A 1 90 ? 8.894 -5.718 -8.086 1.00 79.62 90 LYS A C 1
ATOM 698 O O . LYS A 1 90 ? 8.622 -5.488 -9.252 1.00 79.62 90 LYS A O 1
ATOM 703 N N . GLY A 1 91 ? 10.116 -6.084 -7.706 1.00 78.81 91 GLY A N 1
ATOM 704 C CA . GLY A 1 91 ? 11.224 -6.153 -8.665 1.00 78.81 91 GLY A CA 1
ATOM 705 C C . GLY A 1 91 ? 11.115 -7.306 -9.668 1.00 78.81 91 GLY A C 1
ATOM 706 O O . GLY A 1 91 ? 11.512 -7.126 -10.816 1.00 78.81 91 GLY A O 1
ATOM 707 N N . VAL A 1 92 ? 10.543 -8.457 -9.288 1.00 76.31 92 VAL A N 1
ATOM 708 C CA . VAL A 1 92 ? 10.317 -9.587 -10.211 1.00 76.31 92 VAL A CA 1
ATOM 709 C C . VAL A 1 92 ? 9.022 -9.410 -11.000 1.00 76.31 92 VAL A C 1
ATOM 711 O O . VAL A 1 92 ? 9.054 -9.541 -12.218 1.00 76.31 92 VAL A O 1
ATOM 714 N N . LEU A 1 93 ? 7.892 -9.082 -10.354 1.00 69.38 93 LEU A N 1
ATOM 715 C CA . LEU A 1 93 ? 6.625 -8.906 -11.088 1.00 69.38 93 LEU A CA 1
ATOM 716 C C . LEU A 1 93 ? 6.619 -7.637 -11.945 1.00 69.38 93 LEU A C 1
ATOM 718 O O . LEU A 1 93 ? 5.931 -7.589 -12.959 1.00 69.38 93 LEU A O 1
ATOM 722 N N . PHE A 1 94 ? 7.363 -6.611 -11.527 1.00 66.31 94 PHE A N 1
ATOM 723 C CA . PHE A 1 94 ? 7.350 -5.283 -12.132 1.00 66.31 94 PHE A CA 1
ATOM 724 C C . PHE A 1 94 ? 8.774 -4.732 -12.346 1.00 66.31 94 PHE A C 1
ATOM 726 O O . PHE A 1 94 ? 9.058 -3.574 -12.064 1.00 66.31 94 PHE A O 1
ATOM 733 N N . GLY A 1 95 ? 9.674 -5.560 -12.886 1.00 61.47 95 GLY A N 1
ATOM 734 C CA . GLY A 1 95 ? 10.597 -5.053 -13.911 1.00 61.47 95 GLY A CA 1
ATOM 735 C C . GLY A 1 95 ? 12.028 -4.698 -13.539 1.00 61.47 95 GLY A C 1
ATOM 736 O O . GLY A 1 95 ? 12.770 -4.344 -14.443 1.00 61.47 95 GLY A O 1
ATOM 737 N N . TRP A 1 96 ? 12.494 -4.865 -12.304 1.00 61.50 96 TRP A N 1
ATOM 738 C CA . TRP A 1 96 ? 13.945 -4.766 -12.068 1.00 61.50 96 TRP A CA 1
ATOM 739 C C . TRP A 1 96 ? 14.678 -5.974 -12.646 1.00 61.50 96 TRP A C 1
ATOM 741 O O . TRP A 1 96 ? 15.693 -5.819 -13.310 1.00 61.50 96 TRP A O 1
ATOM 751 N N . GLY A 1 97 ? 14.137 -7.179 -12.451 1.00 54.22 97 GLY A N 1
ATOM 752 C CA . GLY A 1 97 ? 14.762 -8.402 -12.963 1.00 54.22 97 GLY A CA 1
ATOM 753 C C . GLY A 1 97 ? 14.627 -8.586 -14.474 1.00 54.22 97 GLY A C 1
ATOM 754 O O . GLY A 1 97 ? 15.454 -9.264 -15.066 1.00 54.22 97 GLY A O 1
ATOM 755 N N . LEU A 1 98 ? 13.599 -7.996 -15.093 1.00 51.28 98 LEU A N 1
ATOM 756 C CA . LEU A 1 98 ? 13.326 -8.160 -16.524 1.00 51.28 98 LEU A CA 1
ATOM 757 C C . LEU A 1 98 ? 13.706 -6.923 -17.344 1.00 51.28 98 LEU A C 1
ATOM 759 O O . LEU A 1 98 ? 14.190 -7.086 -18.449 1.00 51.28 98 LEU A O 1
ATOM 763 N N . GLY A 1 99 ? 13.522 -5.712 -16.807 1.00 57.34 99 GLY A N 1
ATOM 764 C CA . GLY A 1 99 ? 13.859 -4.452 -17.474 1.00 57.34 99 GLY A CA 1
ATOM 765 C C . GLY A 1 99 ? 15.358 -4.186 -17.485 1.00 57.34 99 GLY A C 1
ATOM 766 O O . GLY A 1 99 ? 15.901 -3.951 -18.545 1.00 57.34 99 GLY A O 1
ATOM 767 N N . VAL A 1 100 ? 16.062 -4.359 -16.358 1.00 60.66 100 VAL A N 1
ATOM 768 C CA . VAL A 1 100 ? 17.537 -4.249 -16.343 1.00 60.66 100 VAL A CA 1
ATOM 769 C C . VAL A 1 100 ? 18.174 -5.352 -17.184 1.00 60.66 100 VAL A C 1
ATOM 771 O O . VAL A 1 100 ? 19.174 -5.118 -17.846 1.00 60.66 100 VAL A O 1
ATOM 774 N N . LEU A 1 101 ? 17.599 -6.557 -17.188 1.00 53.97 101 LEU A N 1
ATOM 775 C CA . LEU A 1 101 ? 18.089 -7.639 -18.038 1.00 53.97 101 LEU A CA 1
ATOM 776 C C . LEU A 1 101 ? 17.792 -7.363 -19.518 1.00 53.97 101 LEU A C 1
ATOM 778 O O . LEU A 1 101 ? 18.653 -7.625 -20.341 1.00 53.97 101 LEU A O 1
ATOM 782 N N . ALA A 1 102 ? 16.621 -6.819 -19.858 1.00 57.41 102 ALA A N 1
ATOM 783 C CA . ALA A 1 102 ? 16.275 -6.432 -21.226 1.00 57.41 102 ALA A CA 1
ATOM 784 C C . ALA A 1 102 ? 17.085 -5.224 -21.715 1.00 57.41 102 ALA A C 1
ATOM 786 O O . ALA A 1 102 ? 17.484 -5.225 -22.871 1.00 57.41 102 ALA A O 1
ATOM 787 N N . ASP A 1 103 ? 17.381 -4.253 -20.851 1.00 63.75 103 ASP A N 1
ATOM 788 C CA . ASP A 1 103 ? 18.250 -3.114 -21.159 1.00 63.75 103 ASP A CA 1
ATOM 789 C C . ASP A 1 103 ? 19.697 -3.585 -21.326 1.00 63.75 103 ASP A C 1
ATOM 791 O O . ASP A 1 103 ? 20.324 -3.270 -22.324 1.00 63.75 103 ASP A O 1
ATOM 795 N N . VAL A 1 104 ? 20.216 -4.436 -20.431 1.00 62.53 104 VAL A N 1
ATOM 796 C CA . VAL A 1 104 ? 21.574 -4.995 -20.563 1.00 62.53 104 VAL A CA 1
ATOM 797 C C . VAL A 1 104 ? 21.691 -5.916 -21.782 1.00 62.53 104 VAL A C 1
ATOM 799 O O . VAL A 1 104 ? 22.690 -5.860 -22.490 1.00 62.53 104 VAL A O 1
ATOM 802 N N . VAL A 1 105 ? 20.698 -6.768 -22.053 1.00 62.41 105 VAL A N 1
ATOM 803 C CA . VAL A 1 105 ? 20.690 -7.644 -23.239 1.00 62.41 105 VAL A CA 1
ATOM 804 C C . VAL A 1 105 ? 20.509 -6.824 -24.514 1.00 62.41 105 VAL A C 1
ATOM 806 O O . VAL A 1 105 ? 21.214 -7.075 -25.486 1.00 62.41 105 VAL A O 1
ATOM 809 N N . GLY A 1 106 ? 19.631 -5.820 -24.498 1.00 61.50 106 GLY A N 1
ATOM 810 C CA . GLY A 1 106 ? 19.432 -4.885 -25.600 1.00 61.50 106 GLY A CA 1
ATOM 811 C C . GLY A 1 106 ? 20.693 -4.080 -25.896 1.00 61.50 106 GLY A C 1
ATOM 812 O O . GLY A 1 106 ? 21.094 -3.990 -27.050 1.00 61.50 106 GLY A O 1
ATOM 813 N N . ASP A 1 107 ? 21.383 -3.586 -24.868 1.00 63.66 107 ASP A N 1
ATOM 814 C CA . ASP A 1 107 ? 22.658 -2.885 -25.007 1.00 63.66 107 ASP A CA 1
ATOM 815 C C . ASP A 1 107 ? 23.749 -3.815 -25.550 1.00 63.66 107 ASP A C 1
ATOM 817 O O . ASP A 1 107 ? 24.520 -3.408 -26.415 1.00 63.66 107 ASP A O 1
ATOM 821 N N . ILE A 1 108 ? 23.806 -5.079 -25.113 1.00 62.78 108 ILE A N 1
ATOM 822 C CA . ILE A 1 108 ? 24.776 -6.064 -25.620 1.00 62.78 108 ILE A CA 1
ATOM 823 C C . ILE A 1 108 ? 24.490 -6.438 -27.082 1.00 62.78 108 ILE A C 1
ATOM 825 O O . ILE A 1 108 ? 25.429 -6.531 -27.872 1.00 62.78 108 ILE A O 1
ATOM 829 N N . GLU A 1 109 ? 23.227 -6.627 -27.473 1.00 61.91 109 GLU A N 1
ATOM 830 C CA . GLU A 1 109 ? 22.857 -6.914 -28.864 1.00 61.91 109 GLU A CA 1
ATOM 831 C C . GLU A 1 109 ? 23.059 -5.701 -29.771 1.00 61.91 109 GLU A C 1
ATOM 833 O O . GLU A 1 109 ? 23.589 -5.856 -30.866 1.00 61.91 109 GLU A O 1
ATOM 838 N N . VAL A 1 110 ? 22.718 -4.492 -29.320 1.00 59.94 110 VAL A N 1
ATOM 839 C CA . VAL A 1 110 ? 22.956 -3.251 -30.071 1.00 59.94 110 VAL A CA 1
ATOM 840 C C . VAL A 1 110 ? 24.455 -2.985 -30.209 1.00 59.94 110 VAL A C 1
ATOM 842 O O . VAL A 1 110 ? 24.909 -2.659 -31.303 1.00 59.94 110 VAL A O 1
ATOM 845 N N . LEU A 1 111 ? 25.254 -3.191 -29.157 1.00 59.78 111 LEU A N 1
ATOM 846 C CA . LEU A 1 111 ? 26.716 -3.094 -29.234 1.00 59.78 111 LEU A CA 1
ATOM 847 C C . LEU A 1 111 ? 27.316 -4.176 -30.143 1.00 59.78 111 LEU A C 1
ATOM 849 O O . LEU A 1 111 ? 28.243 -3.886 -30.898 1.00 59.78 111 LEU A O 1
ATOM 853 N N . GLY A 1 112 ? 26.773 -5.396 -30.123 1.00 63.81 112 GLY A N 1
ATOM 854 C CA . GLY A 1 112 ? 27.151 -6.472 -31.041 1.00 63.81 112 GLY A CA 1
ATOM 855 C C . GLY A 1 112 ? 26.803 -6.151 -32.497 1.00 63.81 112 GLY A C 1
ATOM 856 O O . GLY A 1 112 ? 27.634 -6.344 -33.385 1.00 63.81 112 GLY A O 1
ATOM 857 N N . LEU A 1 113 ? 25.619 -5.581 -32.737 1.00 61.12 113 LEU A N 1
ATOM 858 C CA . LEU A 1 113 ? 25.156 -5.152 -34.056 1.00 61.12 113 LEU A CA 1
ATOM 859 C C . LEU A 1 113 ? 26.034 -4.014 -34.591 1.00 61.12 113 LEU A C 1
ATOM 861 O O . LEU A 1 113 ? 26.544 -4.117 -35.703 1.00 61.12 113 LEU A O 1
ATOM 865 N N . ILE A 1 114 ? 26.307 -2.991 -33.774 1.00 57.41 114 ILE A N 1
ATOM 866 C CA . ILE A 1 114 ? 27.210 -1.875 -34.104 1.00 57.41 114 ILE A CA 1
ATOM 867 C C . ILE A 1 114 ? 28.635 -2.384 -34.371 1.00 57.41 114 ILE A C 1
ATOM 869 O O . ILE A 1 114 ? 29.274 -1.947 -35.328 1.00 57.41 114 ILE A O 1
ATOM 873 N N . SER A 1 115 ? 29.126 -3.347 -33.582 1.00 61.38 115 SER A N 1
ATOM 874 C CA . SER A 1 115 ? 30.438 -3.966 -33.804 1.00 61.38 115 SER A CA 1
ATOM 875 C C . SER A 1 115 ? 30.501 -4.772 -35.107 1.00 61.38 115 SER A C 1
ATOM 877 O O . SER A 1 115 ? 31.578 -4.876 -35.690 1.00 61.38 115 SER A O 1
ATOM 879 N N . SER A 1 116 ? 29.382 -5.346 -35.560 1.00 59.47 116 SER A N 1
ATOM 880 C CA . SER A 1 116 ? 29.302 -6.089 -36.825 1.00 59.47 116 SER A CA 1
ATOM 881 C C . SER A 1 116 ? 29.105 -5.178 -38.045 1.00 59.47 116 SER A C 1
ATOM 883 O O . SER A 1 116 ? 29.686 -5.435 -39.098 1.00 59.47 116 SER A O 1
ATOM 885 N N . ALA A 1 117 ? 28.369 -4.072 -37.888 1.00 53.50 117 ALA A N 1
ATOM 886 C CA . ALA A 1 117 ? 28.091 -3.089 -38.936 1.00 53.50 117 ALA A CA 1
ATOM 887 C C . ALA A 1 117 ? 29.298 -2.184 -39.241 1.00 53.50 117 ALA A C 1
ATOM 889 O O . ALA A 1 117 ? 29.508 -1.786 -40.385 1.00 53.50 117 ALA A O 1
ATOM 890 N N . ALA A 1 118 ? 30.171 -1.930 -38.258 1.00 52.94 118 ALA A N 1
ATOM 891 C CA . ALA A 1 118 ? 31.418 -1.182 -38.458 1.00 52.94 118 ALA A CA 1
ATOM 892 C C . ALA A 1 118 ? 32.401 -1.839 -39.460 1.00 52.94 118 ALA A C 1
ATOM 894 O O . ALA A 1 118 ? 33.403 -1.227 -39.826 1.00 52.94 118 ALA A O 1
ATOM 895 N N . VAL A 1 119 ? 32.121 -3.065 -39.923 1.00 56.09 119 VAL A N 1
ATOM 896 C CA . VAL A 1 119 ? 32.931 -3.814 -40.898 1.00 56.09 119 VAL A CA 1
ATOM 897 C C . VAL A 1 119 ? 32.439 -3.643 -42.352 1.00 56.09 119 VAL A C 1
ATOM 899 O O . VAL A 1 119 ? 33.163 -4.013 -43.273 1.00 56.09 119 VAL A O 1
ATOM 902 N N . SER A 1 120 ? 31.277 -3.025 -42.616 1.00 58.19 120 SER A N 1
ATOM 903 C CA . SER A 1 120 ? 30.792 -2.794 -43.991 1.00 58.19 120 SER A CA 1
ATOM 904 C C . SER A 1 120 ? 30.137 -1.416 -44.153 1.00 58.19 120 SER A C 1
ATOM 906 O O . SER A 1 120 ? 29.001 -1.191 -43.755 1.00 58.19 120 SER A O 1
ATOM 908 N N . LEU A 1 121 ? 30.878 -0.467 -44.733 1.00 57.00 121 LEU A N 1
ATOM 909 C CA . LEU A 1 121 ? 30.491 0.950 -44.834 1.00 57.00 121 LEU A CA 1
ATOM 910 C C . LEU A 1 121 ? 29.463 1.270 -45.939 1.00 57.00 121 LEU A C 1
ATOM 912 O O . LEU A 1 121 ? 29.023 2.415 -46.019 1.00 57.00 121 LEU A O 1
ATOM 916 N N . ASP A 1 122 ? 29.039 0.293 -46.746 1.00 61.41 122 ASP A N 1
ATOM 917 C CA . ASP A 1 122 ? 28.173 0.543 -47.910 1.00 61.41 122 ASP A CA 1
ATOM 918 C C . ASP A 1 122 ? 26.667 0.276 -47.668 1.00 61.41 122 ASP A C 1
ATOM 920 O O . ASP A 1 122 ? 25.852 0.677 -48.496 1.00 61.41 122 ASP A O 1
ATOM 924 N N . ASP A 1 123 ? 26.256 -0.299 -46.524 1.00 64.06 123 ASP A N 1
ATOM 925 C CA . ASP A 1 123 ? 24.839 -0.652 -46.230 1.00 64.06 123 ASP A CA 1
ATOM 926 C C . ASP A 1 123 ? 24.192 0.176 -45.085 1.00 64.06 123 ASP A C 1
ATOM 928 O O . ASP A 1 123 ? 23.130 -0.132 -44.537 1.00 64.06 123 ASP A O 1
ATOM 932 N N . VAL A 1 124 ? 24.818 1.307 -44.744 1.00 58.56 124 VAL A N 1
ATOM 933 C CA . VAL A 1 124 ? 24.533 2.154 -43.563 1.00 58.56 124 VAL A CA 1
ATOM 934 C C . VAL A 1 124 ? 23.099 2.716 -43.521 1.00 58.56 124 VAL A C 1
ATOM 936 O O . VAL A 1 124 ? 22.561 3.016 -42.452 1.00 58.56 124 VAL A O 1
ATOM 939 N N . ALA A 1 125 ? 22.432 2.856 -44.670 1.00 60.09 125 ALA A N 1
ATOM 940 C CA . ALA A 1 125 ? 21.065 3.381 -44.735 1.00 60.09 125 ALA A CA 1
ATOM 941 C C . ALA A 1 125 ? 19.994 2.360 -44.295 1.00 60.09 125 ALA A C 1
ATOM 943 O O . ALA A 1 125 ? 18.942 2.762 -43.784 1.00 60.09 125 ALA A O 1
ATOM 944 N N . GLY A 1 126 ? 20.248 1.058 -44.480 1.00 62.88 126 GLY A N 1
ATOM 945 C CA . GLY A 1 126 ? 19.386 -0.016 -43.978 1.00 62.88 126 GLY A CA 1
ATOM 946 C C . GLY A 1 126 ? 19.452 -0.119 -42.454 1.00 62.88 126 GLY A C 1
ATOM 947 O O . GLY A 1 126 ? 18.415 -0.176 -41.785 1.00 62.88 126 GLY A O 1
ATOM 948 N N . ASP A 1 127 ? 20.661 -0.000 -41.906 1.00 69.12 127 ASP A N 1
ATOM 949 C CA . ASP A 1 127 ? 20.938 -0.141 -40.475 1.00 69.12 127 ASP A CA 1
ATOM 950 C C . ASP A 1 127 ? 20.294 0.946 -39.608 1.00 69.12 127 ASP A C 1
ATOM 952 O O . ASP A 1 127 ? 19.775 0.652 -38.530 1.00 69.12 127 ASP A O 1
ATOM 956 N N . ILE A 1 128 ? 20.206 2.193 -40.086 1.00 69.38 128 ILE A N 1
ATOM 957 C CA . ILE A 1 128 ? 19.540 3.275 -39.333 1.00 69.38 128 ILE A CA 1
ATOM 958 C C . ILE A 1 128 ? 18.046 2.972 -39.114 1.00 69.38 128 ILE A C 1
ATOM 960 O O . ILE A 1 128 ? 17.483 3.306 -38.067 1.00 69.38 128 ILE A O 1
ATOM 964 N N . ARG A 1 129 ? 17.380 2.315 -40.075 1.00 75.94 129 ARG A N 1
ATOM 965 C CA . ARG A 1 129 ? 15.959 1.947 -39.940 1.00 75.94 129 ARG A CA 1
ATOM 966 C C . ARG A 1 129 ? 15.764 0.793 -38.964 1.00 75.94 129 ARG A C 1
ATOM 968 O O . ARG A 1 129 ? 14.796 0.817 -38.204 1.00 75.94 129 ARG A O 1
ATOM 975 N N . VAL A 1 130 ? 16.676 -0.179 -38.970 1.00 74.06 130 VAL A N 1
ATOM 976 C CA . VAL A 1 130 ? 16.656 -1.320 -38.045 1.00 74.06 130 VAL A CA 1
ATOM 977 C C . VAL A 1 130 ? 16.907 -0.846 -36.613 1.00 74.06 130 VAL A C 1
ATOM 979 O O . VAL A 1 130 ? 16.104 -1.144 -35.731 1.00 74.06 130 VAL A O 1
ATOM 982 N N . LEU A 1 131 ? 17.926 -0.010 -36.389 1.00 73.38 131 LEU A N 1
ATOM 983 C CA . LEU A 1 131 ? 18.203 0.593 -35.078 1.00 73.38 131 LEU A CA 1
ATOM 984 C C . LEU A 1 131 ? 17.029 1.447 -34.577 1.00 73.38 131 LEU A C 1
ATOM 986 O O . LEU A 1 131 ? 16.633 1.350 -33.416 1.00 73.38 131 LEU A O 1
ATOM 990 N N . GLY A 1 132 ? 16.409 2.236 -35.461 1.00 76.50 132 GLY A N 1
ATOM 991 C CA . GLY A 1 132 ? 15.217 3.014 -35.127 1.00 76.50 132 GLY A CA 1
ATOM 992 C C . GLY A 1 132 ? 13.999 2.152 -34.769 1.00 76.50 132 GLY A C 1
ATOM 993 O O . GLY A 1 132 ? 13.213 2.538 -33.903 1.00 76.50 132 GLY A O 1
ATOM 994 N N . LEU A 1 133 ? 13.831 0.986 -35.402 1.00 76.50 133 LEU A N 1
ATOM 995 C CA . LEU A 1 133 ? 12.773 0.033 -35.060 1.00 76.50 133 LEU A CA 1
ATOM 996 C C . LEU A 1 133 ? 13.029 -0.610 -33.692 1.00 76.50 133 LEU A C 1
ATOM 998 O O . LEU A 1 133 ? 12.114 -0.643 -32.872 1.00 76.50 133 LEU A O 1
ATOM 1002 N N . ILE A 1 134 ? 14.261 -1.055 -33.429 1.00 72.62 134 ILE A N 1
ATOM 1003 C CA . ILE A 1 134 ? 14.659 -1.648 -32.143 1.00 72.62 134 ILE A CA 1
ATOM 1004 C C . ILE A 1 134 ? 14.413 -0.653 -31.005 1.00 72.62 134 ILE A C 1
ATOM 1006 O O . ILE A 1 134 ? 13.722 -0.989 -30.046 1.00 72.62 134 ILE A O 1
ATOM 1010 N N . ALA A 1 135 ? 14.865 0.597 -31.146 1.00 72.69 135 ALA A N 1
ATOM 1011 C CA . ALA A 1 135 ? 14.649 1.633 -30.136 1.00 72.69 135 ALA A CA 1
ATOM 1012 C C . ALA A 1 135 ? 13.155 1.867 -29.836 1.00 72.69 135 ALA A C 1
ATOM 1014 O O . ALA A 1 135 ? 12.765 1.984 -28.677 1.00 72.69 135 ALA A O 1
ATOM 1015 N N . ARG A 1 136 ? 12.288 1.869 -30.861 1.00 76.44 136 ARG A N 1
ATOM 1016 C CA . ARG A 1 136 ? 10.828 2.000 -30.677 1.00 76.44 136 ARG A CA 1
ATOM 1017 C C . ARG A 1 136 ? 10.210 0.794 -29.979 1.00 76.44 136 ARG A C 1
ATOM 1019 O O . ARG A 1 136 ? 9.268 0.963 -29.206 1.00 76.44 136 ARG A O 1
ATOM 1026 N N . VAL A 1 137 ? 10.699 -0.414 -30.260 1.00 73.50 137 VAL A N 1
ATOM 1027 C CA . VAL A 1 137 ? 10.234 -1.635 -29.588 1.00 73.50 137 VAL A CA 1
ATOM 1028 C C . VAL A 1 137 ? 10.620 -1.600 -28.109 1.00 73.50 137 VAL A C 1
ATOM 1030 O O . VAL A 1 137 ? 9.759 -1.850 -27.265 1.00 73.50 137 VAL A O 1
ATOM 1033 N N . VAL A 1 138 ? 11.860 -1.216 -27.788 1.00 71.62 138 VAL A N 1
ATOM 1034 C CA . VAL A 1 138 ? 12.337 -1.056 -26.402 1.00 71.62 138 VAL A CA 1
ATOM 1035 C C . VAL A 1 138 ? 11.510 -0.005 -25.652 1.00 71.62 138 VAL A C 1
ATOM 1037 O O . VAL A 1 138 ? 10.966 -0.296 -24.586 1.00 71.62 138 VAL A O 1
ATOM 1040 N N . ASP A 1 139 ? 11.301 1.174 -26.244 1.00 74.38 139 ASP A N 1
ATOM 1041 C CA . ASP A 1 139 ? 10.489 2.247 -25.646 1.00 74.38 139 ASP A CA 1
ATOM 1042 C C . ASP A 1 139 ? 9.017 1.821 -25.432 1.00 74.38 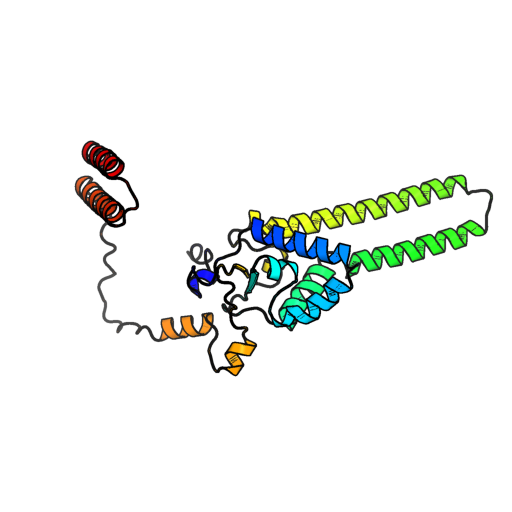139 ASP A C 1
ATOM 1044 O O . ASP A 1 139 ? 8.384 2.108 -24.407 1.00 74.38 139 ASP A O 1
ATOM 1048 N N . SER A 1 140 ? 8.477 1.021 -26.359 1.00 76.06 140 SER A N 1
ATOM 1049 C CA . SER A 1 140 ? 7.140 0.427 -26.224 1.00 76.06 140 SER A CA 1
ATOM 1050 C C . SER A 1 140 ? 7.066 -0.578 -25.068 1.00 76.06 140 SER A C 1
ATOM 1052 O O . SER A 1 140 ? 6.053 -0.630 -24.364 1.00 76.06 140 SER A O 1
ATOM 1054 N N . MET A 1 141 ? 8.125 -1.360 -24.832 1.00 72.50 141 MET A N 1
ATOM 1055 C CA . MET A 1 141 ? 8.184 -2.296 -23.704 1.00 72.50 141 MET A CA 1
ATOM 1056 C C . MET A 1 141 ? 8.233 -1.556 -22.363 1.00 72.50 141 MET A C 1
ATOM 1058 O O . MET A 1 141 ? 7.503 -1.931 -21.441 1.00 72.50 141 MET A O 1
ATOM 1062 N N . ALA A 1 142 ? 9.009 -0.471 -22.265 1.00 73.19 142 ALA A N 1
ATOM 1063 C CA . ALA A 1 142 ? 9.044 0.388 -21.080 1.00 73.19 142 ALA A CA 1
ATOM 1064 C C . ALA A 1 142 ? 7.664 1.007 -20.783 1.00 73.19 142 ALA A C 1
ATOM 1066 O O . ALA A 1 142 ? 7.196 1.006 -19.640 1.00 73.19 142 ALA A O 1
ATOM 1067 N N . SER A 1 143 ? 6.958 1.453 -21.825 1.00 77.69 143 SER A N 1
ATOM 1068 C CA . SER A 1 143 ? 5.602 2.002 -21.712 1.00 77.69 143 SER A CA 1
ATOM 1069 C C . SER A 1 143 ? 4.579 0.963 -21.232 1.00 77.69 143 SER A C 1
ATOM 1071 O O . SER A 1 143 ? 3.788 1.235 -20.322 1.00 77.69 143 SER A O 1
ATOM 1073 N N . LEU A 1 144 ? 4.612 -0.255 -21.789 1.00 81.25 144 LEU A N 1
ATOM 1074 C CA . LEU A 1 144 ? 3.761 -1.363 -21.339 1.00 81.25 144 LEU A CA 1
ATOM 1075 C C . LEU A 1 144 ? 4.031 -1.704 -19.869 1.00 81.25 144 LEU A C 1
ATOM 1077 O O . LEU A 1 144 ? 3.105 -1.962 -19.096 1.00 81.25 144 LEU A O 1
ATOM 1081 N N . HIS A 1 145 ? 5.298 -1.663 -19.471 1.00 78.25 145 HIS A N 1
ATOM 1082 C CA . HIS A 1 145 ? 5.711 -1.911 -18.103 1.00 78.25 145 HIS A CA 1
ATOM 1083 C C . HIS A 1 145 ? 5.130 -0.888 -17.120 1.00 78.25 145 HIS A C 1
ATOM 1085 O O . HIS A 1 145 ? 4.517 -1.258 -16.114 1.00 78.25 145 HIS A O 1
ATOM 1091 N N . ALA A 1 146 ? 5.271 0.402 -17.435 1.00 80.06 146 ALA A N 1
ATOM 1092 C CA . ALA A 1 146 ? 4.710 1.487 -16.639 1.00 80.06 146 ALA A CA 1
ATOM 1093 C C . ALA A 1 146 ? 3.183 1.356 -16.500 1.00 80.06 146 ALA A C 1
ATOM 1095 O O . ALA A 1 146 ? 2.637 1.561 -15.412 1.00 80.06 146 ALA A O 1
ATOM 1096 N N . LEU A 1 147 ? 2.496 0.938 -17.569 1.00 85.25 147 LEU A N 1
ATOM 1097 C CA . LEU A 1 147 ? 1.059 0.679 -17.545 1.00 85.25 147 LEU A CA 1
ATOM 1098 C C . LEU A 1 147 ? 0.694 -0.476 -16.600 1.00 85.25 147 LEU A C 1
ATOM 1100 O O . LEU A 1 147 ? -0.211 -0.323 -15.779 1.00 85.25 147 LEU A O 1
ATOM 1104 N N . LEU A 1 148 ? 1.396 -1.613 -16.667 1.00 85.62 148 LEU A N 1
ATOM 1105 C CA . LEU A 1 148 ? 1.156 -2.750 -15.767 1.00 85.62 148 LEU A CA 1
ATOM 1106 C C . LEU A 1 148 ? 1.396 -2.376 -14.301 1.00 85.62 148 LEU A C 1
ATOM 1108 O O . LEU A 1 148 ? 0.609 -2.748 -13.426 1.00 85.62 148 LEU A O 1
ATOM 1112 N N . TRP A 1 149 ? 2.446 -1.599 -14.033 1.00 84.75 149 TRP A N 1
ATOM 1113 C CA . TRP A 1 149 ? 2.728 -1.077 -12.700 1.00 84.75 149 TRP A CA 1
ATOM 1114 C C . TRP A 1 149 ? 1.602 -0.164 -12.200 1.00 84.75 149 TRP A C 1
ATOM 1116 O O . TRP A 1 149 ? 1.133 -0.312 -11.067 1.00 84.75 149 TRP A O 1
ATOM 1126 N N . LEU A 1 150 ? 1.113 0.738 -13.057 1.00 85.94 150 LEU A N 1
ATOM 1127 C CA . LEU A 1 150 ? 0.010 1.640 -12.736 1.00 85.94 150 LEU A CA 1
ATOM 1128 C C . LEU A 1 150 ? -1.276 0.859 -12.444 1.00 85.94 150 LEU A C 1
ATOM 1130 O O . LEU A 1 150 ? -1.928 1.117 -11.435 1.00 85.94 150 LEU A O 1
ATOM 1134 N N . LEU A 1 151 ? -1.614 -0.138 -13.264 1.00 90.75 151 LEU A N 1
ATOM 1135 C CA . LEU A 1 151 ? -2.774 -1.004 -13.039 1.00 90.75 151 LEU A CA 1
ATOM 1136 C C . LEU A 1 151 ? -2.661 -1.767 -11.712 1.00 90.75 151 LEU A C 1
ATOM 1138 O O . LEU A 1 151 ? -3.625 -1.825 -10.948 1.00 90.75 151 LEU A O 1
ATOM 1142 N N . ALA A 1 152 ? -1.479 -2.293 -11.385 1.00 89.38 152 ALA A N 1
ATOM 1143 C CA . ALA A 1 152 ? -1.232 -2.972 -10.115 1.00 89.38 152 ALA A CA 1
ATOM 1144 C C . ALA A 1 152 ? -1.367 -2.032 -8.900 1.00 89.38 152 ALA A C 1
ATOM 1146 O O . ALA A 1 152 ? -1.873 -2.447 -7.849 1.00 89.38 152 ALA A O 1
ATOM 1147 N N . ALA A 1 153 ? -0.963 -0.765 -9.051 1.00 87.44 153 ALA A N 1
ATOM 1148 C CA . ALA A 1 153 ? -1.123 0.280 -8.042 1.00 87.44 153 ALA A CA 1
ATOM 1149 C C . ALA A 1 153 ? -2.587 0.677 -7.851 1.00 87.44 153 ALA A C 1
ATOM 1151 O O . ALA A 1 153 ? -3.081 0.715 -6.718 1.00 87.44 153 ALA A O 1
ATOM 1152 N N . LEU A 1 154 ? -3.291 0.916 -8.959 1.00 91.81 154 LEU A N 1
ATOM 1153 C CA . LEU A 1 154 ? -4.699 1.299 -8.980 1.00 91.81 154 LEU A CA 1
ATOM 1154 C C . LEU A 1 154 ? -5.636 0.141 -8.636 1.00 91.81 154 LEU A C 1
ATOM 1156 O O . LEU A 1 154 ? -6.791 0.398 -8.318 1.00 91.81 154 LEU A O 1
ATOM 1160 N N . TRP A 1 155 ? -5.159 -1.107 -8.598 1.00 94.88 155 TRP A N 1
ATOM 1161 C CA . TRP A 1 155 ? -5.963 -2.266 -8.197 1.00 94.88 155 TRP A CA 1
ATOM 1162 C C . TRP A 1 155 ? -6.721 -2.043 -6.874 1.00 94.88 155 TRP A C 1
ATOM 1164 O O . TRP A 1 155 ? -7.864 -2.470 -6.727 1.00 94.88 155 TRP A O 1
ATOM 1174 N N . CYS A 1 156 ? -6.137 -1.284 -5.939 1.00 93.25 156 CYS A N 1
ATOM 1175 C CA . CYS A 1 156 ? -6.773 -0.941 -4.664 1.00 93.25 156 CYS A CA 1
ATOM 1176 C C . CYS A 1 156 ? -8.054 -0.096 -4.775 1.00 93.25 156 CYS A C 1
ATOM 1178 O O . CYS A 1 156 ? -8.791 -0.001 -3.796 1.00 93.25 156 CYS A O 1
ATOM 1180 N N . VAL A 1 157 ? -8.318 0.520 -5.930 1.00 94.38 157 VAL A N 1
ATOM 1181 C CA . VAL A 1 157 ? -9.549 1.272 -6.209 1.00 94.38 157 VAL A CA 1
ATOM 1182 C C . VAL A 1 157 ? -10.735 0.325 -6.392 1.00 94.38 157 VAL A C 1
ATOM 1184 O O . VAL A 1 157 ? -11.834 0.636 -5.938 1.00 94.38 157 VAL A O 1
ATOM 1187 N N . TRP A 1 158 ? -10.512 -0.836 -7.014 1.00 94.44 158 TRP A N 1
ATOM 1188 C CA . TRP A 1 158 ? -11.559 -1.824 -7.300 1.00 94.44 158 TRP A CA 1
ATOM 1189 C C . TRP A 1 158 ? -11.579 -2.994 -6.316 1.00 94.44 158 TRP A C 1
ATOM 1191 O O . TRP A 1 158 ? -12.587 -3.693 -6.203 1.00 94.44 158 TRP A O 1
ATOM 1201 N N . ASP A 1 159 ? -10.484 -3.228 -5.595 1.00 92.44 159 ASP A N 1
ATOM 1202 C CA . ASP A 1 159 ? -10.420 -4.288 -4.600 1.00 92.44 159 ASP A CA 1
ATOM 1203 C C . ASP A 1 159 ? -11.283 -3.955 -3.373 1.00 92.44 159 ASP A C 1
ATOM 1205 O O . ASP A 1 159 ? -11.153 -2.896 -2.755 1.00 92.44 159 ASP A O 1
ATOM 1209 N N . ARG A 1 160 ? -12.159 -4.894 -2.994 1.00 89.81 160 ARG A N 1
ATOM 1210 C CA . ARG A 1 160 ? -13.092 -4.734 -1.866 1.00 89.81 160 ARG A CA 1
ATOM 1211 C C . ARG A 1 160 ? -12.372 -4.461 -0.542 1.00 89.81 160 ARG A C 1
ATOM 1213 O O . ARG A 1 160 ? -12.886 -3.701 0.274 1.00 89.81 160 ARG A O 1
ATOM 1220 N N . ASP A 1 161 ? -11.185 -5.035 -0.359 1.00 89.88 161 ASP A N 1
ATOM 1221 C CA . ASP A 1 161 ? -10.371 -4.890 0.851 1.00 89.88 161 ASP A CA 1
ATOM 1222 C C . ASP A 1 161 ? -9.314 -3.777 0.699 1.00 89.88 161 ASP A C 1
ATOM 1224 O O . ASP A 1 161 ? -8.416 -3.619 1.536 1.00 89.88 161 ASP A O 1
ATOM 1228 N N . ARG A 1 162 ? -9.430 -2.974 -0.372 1.00 92.00 162 ARG A N 1
ATOM 1229 C CA . ARG A 1 162 ? -8.527 -1.880 -0.749 1.00 92.00 162 ARG A CA 1
ATOM 1230 C C . ARG A 1 162 ? -7.071 -2.329 -0.878 1.00 92.00 162 ARG A C 1
ATOM 1232 O O . ARG A 1 162 ? -6.169 -1.522 -0.659 1.00 92.00 162 ARG A O 1
ATOM 1239 N N . GLN A 1 163 ? -6.799 -3.594 -1.191 1.00 93.56 163 GLN A N 1
ATOM 1240 C CA . GLN A 1 163 ? -5.439 -4.099 -1.387 1.00 93.56 163 GLN A CA 1
ATOM 1241 C C . GLN A 1 163 ? -4.940 -3.757 -2.793 1.00 93.56 163 GLN A C 1
ATOM 1243 O O . GLN A 1 163 ? -5.682 -3.876 -3.761 1.00 93.56 163 GLN A O 1
ATOM 1248 N N . CYS A 1 164 ? -3.679 -3.340 -2.935 1.00 93.38 164 CYS A N 1
ATOM 1249 C CA . CYS A 1 164 ? -3.040 -3.306 -4.256 1.00 93.38 164 CYS A CA 1
ATOM 1250 C C . CYS A 1 164 ? -2.712 -4.742 -4.700 1.00 93.38 164 CYS A C 1
ATOM 1252 O O . CYS A 1 164 ? -2.641 -5.647 -3.866 1.00 93.38 164 CYS A O 1
ATOM 1254 N N . LEU A 1 165 ? -2.444 -4.963 -5.990 1.00 92.75 165 LEU A N 1
ATOM 1255 C CA . LEU A 1 165 ? -2.213 -6.317 -6.512 1.00 92.75 165 LEU A CA 1
ATOM 1256 C C . LEU A 1 165 ? -1.064 -7.035 -5.778 1.00 92.75 165 LEU A C 1
ATOM 1258 O O . LEU A 1 165 ? -1.217 -8.168 -5.329 1.00 92.75 165 LEU A O 1
ATOM 1262 N N . TRP A 1 166 ? 0.056 -6.343 -5.551 1.00 90.00 166 TRP A N 1
ATOM 1263 C CA . TRP A 1 166 ? 1.194 -6.887 -4.797 1.00 90.00 166 TRP A CA 1
ATOM 1264 C C . TRP A 1 166 ? 0.882 -7.152 -3.318 1.00 90.00 166 TRP A C 1
ATOM 1266 O O . TRP A 1 166 ? 1.487 -8.037 -2.720 1.00 90.00 166 TRP A O 1
ATOM 1276 N N . ASP A 1 167 ? -0.047 -6.408 -2.709 1.00 92.00 167 ASP A N 1
ATOM 1277 C CA . ASP A 1 167 ? -0.452 -6.643 -1.319 1.00 92.00 167 ASP A CA 1
ATOM 1278 C C . ASP A 1 167 ? -1.223 -7.950 -1.206 1.00 92.00 167 ASP A C 1
ATOM 1280 O O . ASP A 1 167 ? -1.044 -8.692 -0.245 1.00 92.00 167 ASP A O 1
ATOM 1284 N N . LYS A 1 168 ? -2.031 -8.249 -2.223 1.00 91.56 168 LYS A N 1
ATOM 1285 C CA . LYS A 1 168 ? -2.803 -9.480 -2.320 1.00 91.56 168 LYS A CA 1
ATOM 1286 C C . LYS A 1 168 ? -1.905 -10.692 -2.541 1.00 91.56 168 LYS A C 1
ATOM 1288 O O . LYS A 1 168 ? -2.058 -11.689 -1.845 1.00 91.56 168 LYS A O 1
ATOM 1293 N N . VAL A 1 169 ? -0.917 -10.568 -3.433 1.00 91.25 169 VAL A N 1
ATOM 1294 C CA . VAL A 1 169 ? 0.084 -11.620 -3.698 1.00 91.25 169 VAL A CA 1
ATOM 1295 C C . VAL A 1 169 ? 0.813 -12.033 -2.421 1.00 91.25 169 VAL A C 1
ATOM 1297 O O . VAL A 1 169 ? 1.042 -13.219 -2.205 1.00 91.25 169 VAL A O 1
ATOM 1300 N N . VAL A 1 170 ? 1.150 -11.079 -1.549 1.00 91.62 170 VAL A N 1
ATOM 1301 C CA . VAL A 1 170 ? 1.832 -11.406 -0.290 1.00 91.62 170 VAL A CA 1
ATOM 1302 C C . VAL A 1 170 ? 0.891 -11.640 0.890 1.00 91.62 170 VAL A C 1
ATOM 1304 O O . VAL A 1 170 ? 1.351 -12.138 1.907 1.00 91.62 170 VAL A O 1
ATOM 1307 N N . SER A 1 171 ? -0.409 -11.361 0.777 1.00 92.00 171 SER A N 1
ATOM 1308 C CA . SER A 1 171 ? -1.348 -11.353 1.915 1.00 92.00 171 SER A CA 1
ATOM 1309 C C . SER A 1 171 ? -0.955 -10.312 2.978 1.00 92.00 171 SER A C 1
ATOM 1311 O O . SER A 1 171 ? -0.593 -10.612 4.118 1.00 92.00 171 SER A O 1
ATOM 1313 N N . THR A 1 172 ? -0.947 -9.044 2.557 1.00 93.06 172 THR A N 1
A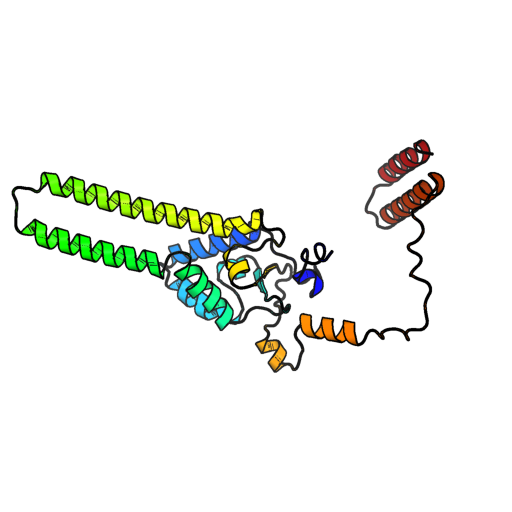TOM 1314 C CA . THR A 1 172 ? -0.763 -7.888 3.443 1.00 93.06 172 THR A CA 1
ATOM 1315 C C . THR A 1 172 ? -1.839 -6.844 3.273 1.00 93.06 172 THR A C 1
ATOM 1317 O O . THR A 1 172 ? -2.498 -6.737 2.244 1.00 93.06 172 THR A O 1
ATOM 1320 N N . HIS A 1 173 ? -1.965 -6.002 4.287 1.00 93.75 173 HIS A N 1
ATOM 1321 C CA . HIS A 1 173 ? -2.832 -4.840 4.280 1.00 93.75 173 HIS A CA 1
ATOM 1322 C C . HIS A 1 173 ? -2.009 -3.584 4.559 1.00 93.75 173 HIS A C 1
ATOM 1324 O O . HIS A 1 173 ? -0.971 -3.642 5.213 1.00 93.75 173 HIS A O 1
ATOM 1330 N N . VAL A 1 174 ? -2.457 -2.429 4.070 1.00 95.06 174 VAL A N 1
ATOM 1331 C CA . VAL A 1 174 ? -1.832 -1.144 4.404 1.00 95.06 174 VAL A CA 1
ATOM 1332 C C . VAL A 1 174 ? -2.775 -0.377 5.314 1.00 95.06 174 VAL A C 1
ATOM 1334 O O . VAL A 1 174 ? -3.906 -0.068 4.931 1.00 95.06 174 VAL A O 1
ATOM 1337 N N . ALA A 1 175 ? -2.295 -0.082 6.517 1.00 95.69 175 ALA A N 1
ATOM 1338 C CA . ALA A 1 175 ? -2.996 0.705 7.515 1.00 95.69 175 ALA A CA 1
ATOM 1339 C C . ALA A 1 175 ? -2.460 2.139 7.537 1.00 95.69 175 ALA A C 1
ATOM 1341 O O . ALA A 1 175 ? -1.268 2.372 7.343 1.00 95.69 175 ALA A O 1
ATOM 1342 N N . TYR A 1 176 ? -3.341 3.096 7.791 1.00 96.50 176 TYR A N 1
ATOM 1343 C CA . TYR A 1 176 ? -3.032 4.488 8.070 1.00 96.50 176 TYR A CA 1
ATOM 1344 C C . TYR A 1 176 ? -3.129 4.745 9.572 1.00 96.50 176 TYR A C 1
ATOM 1346 O O . TYR A 1 176 ? -4.078 4.295 10.210 1.00 96.50 176 TYR A O 1
ATOM 1354 N N . SER A 1 177 ? -2.162 5.487 10.111 1.00 96.50 177 SER A N 1
ATOM 1355 C CA . SER A 1 177 ? -2.140 5.904 11.511 1.00 96.50 177 SER A CA 1
ATOM 1356 C C . SER A 1 177 ? -2.298 7.424 11.626 1.00 96.50 177 SER A C 1
ATOM 1358 O O . SER A 1 177 ? -1.335 8.152 11.355 1.00 96.50 177 SER A O 1
ATOM 1360 N N . PRO A 1 178 ? -3.480 7.932 12.031 1.00 95.44 178 PRO A N 1
ATOM 1361 C CA . PRO A 1 178 ? -3.709 9.368 12.205 1.00 95.44 178 PRO A CA 1
ATOM 1362 C C . PRO A 1 178 ? -2.775 9.987 13.250 1.00 95.44 178 PRO A C 1
ATOM 1364 O O . PRO A 1 178 ? -2.236 11.072 13.054 1.00 95.44 178 PRO A O 1
ATOM 1367 N N . THR A 1 179 ? -2.528 9.250 14.332 1.00 95.44 179 THR A N 1
ATOM 1368 C CA . THR A 1 179 ? -1.700 9.662 15.473 1.00 95.44 179 THR A CA 1
ATOM 1369 C C . THR A 1 179 ? -0.215 9.353 15.279 1.00 95.44 179 THR A C 1
ATOM 1371 O O . THR A 1 179 ? 0.584 9.570 16.186 1.00 95.44 179 THR A O 1
ATOM 1374 N N . ARG A 1 180 ? 0.179 8.803 14.116 1.00 93.62 180 ARG A N 1
ATOM 1375 C CA . ARG A 1 180 ? 1.511 8.216 13.863 1.00 93.62 180 ARG A CA 1
ATOM 1376 C C . ARG A 1 180 ? 1.912 7.128 14.865 1.00 93.62 180 ARG A C 1
ATOM 1378 O O . ARG A 1 180 ? 3.077 6.730 14.901 1.00 93.62 180 ARG A O 1
ATOM 1385 N N . TRP A 1 181 ? 0.955 6.596 15.621 1.00 95.38 181 TRP A N 1
ATOM 1386 C CA . TRP A 1 181 ? 1.147 5.416 16.442 1.00 95.38 181 TRP A CA 1
ATOM 1387 C C . TRP A 1 181 ? 1.687 4.255 15.599 1.00 95.38 181 TRP A C 1
ATOM 1389 O O . TRP A 1 181 ? 1.224 4.002 14.482 1.00 95.38 181 TRP A O 1
ATOM 1399 N N . ARG A 1 182 ? 2.705 3.578 16.134 1.00 95.69 182 ARG A N 1
ATOM 1400 C CA . ARG A 1 182 ? 3.469 2.535 15.449 1.00 95.69 182 ARG A CA 1
ATOM 1401 C C . ARG A 1 182 ? 3.030 1.156 15.954 1.00 95.69 182 ARG A C 1
ATOM 1403 O O . ARG A 1 182 ? 3.379 0.812 17.086 1.00 95.69 182 ARG A O 1
ATOM 1410 N N . PRO A 1 183 ? 2.363 0.333 15.126 1.00 94.94 183 PRO A N 1
ATOM 1411 C CA . PRO A 1 183 ? 1.991 -1.014 15.531 1.00 94.94 183 PRO A CA 1
ATOM 1412 C C . PRO A 1 183 ? 3.223 -1.901 15.747 1.00 94.94 183 PRO A C 1
ATOM 1414 O O . PRO A 1 183 ? 4.209 -1.790 15.006 1.00 94.94 183 PRO A O 1
ATOM 1417 N N . PRO A 1 184 ? 3.195 -2.809 16.734 1.00 96.19 184 PRO A N 1
ATOM 1418 C CA . PRO A 1 184 ? 4.302 -3.719 16.971 1.00 96.19 184 PRO A CA 1
ATOM 1419 C C . PRO A 1 184 ? 4.393 -4.770 15.854 1.00 96.19 184 PRO A C 1
ATOM 1421 O O . PRO A 1 184 ? 3.396 -5.248 15.310 1.00 96.19 184 PRO A O 1
ATOM 1424 N N . THR A 1 185 ? 5.617 -5.131 15.486 1.00 96.00 185 THR A N 1
ATOM 1425 C CA . THR A 1 185 ? 5.895 -6.270 14.602 1.00 96.00 185 THR A CA 1
ATOM 1426 C C . THR A 1 185 ? 5.751 -7.587 15.355 1.00 96.00 185 THR A C 1
ATOM 1428 O O . THR A 1 185 ? 5.927 -7.639 16.570 1.00 96.00 185 THR A O 1
ATOM 1431 N N . ALA A 1 186 ? 5.557 -8.692 14.633 1.00 93.31 186 ALA A N 1
ATOM 1432 C CA . ALA A 1 186 ? 5.577 -10.031 15.229 1.00 93.31 186 ALA A CA 1
ATOM 1433 C C . ALA A 1 186 ? 6.882 -10.347 15.993 1.00 93.31 186 ALA A C 1
ATOM 1435 O O . ALA A 1 186 ? 6.884 -11.131 16.938 1.00 93.31 186 ALA A O 1
ATOM 1436 N N . ALA A 1 187 ? 8.020 -9.774 15.588 1.00 94.00 187 ALA A N 1
ATOM 1437 C CA . ALA A 1 187 ? 9.278 -9.927 16.319 1.00 94.00 187 ALA A CA 1
ATOM 1438 C C . ALA A 1 187 ? 9.280 -9.131 17.635 1.00 94.00 187 ALA A C 1
ATOM 1440 O O . ALA A 1 187 ? 9.726 -9.654 18.651 1.00 94.00 187 ALA A O 1
ATOM 1441 N N . GLU A 1 188 ? 8.762 -7.899 17.626 1.00 95.38 188 GLU A N 1
ATOM 1442 C CA . GLU A 1 188 ? 8.614 -7.072 18.831 1.00 95.38 188 GLU A CA 1
ATOM 1443 C C . GLU A 1 188 ? 7.634 -7.709 19.825 1.00 95.38 188 GLU A C 1
ATOM 1445 O O . GLU A 1 188 ? 7.967 -7.813 21.001 1.00 95.38 188 GLU A O 1
ATOM 1450 N N . LEU A 1 189 ? 6.489 -8.217 19.354 1.00 95.88 189 LEU A N 1
ATOM 1451 C CA . LEU A 1 189 ? 5.517 -8.941 20.184 1.00 95.88 189 LEU A CA 1
ATOM 1452 C C . LEU A 1 189 ? 6.143 -10.177 20.842 1.00 95.88 189 LEU A C 1
ATOM 1454 O O . LEU A 1 189 ? 6.074 -10.334 22.057 1.00 95.88 189 LEU A O 1
ATOM 1458 N N . ARG A 1 190 ? 6.870 -10.998 20.067 1.00 94.38 190 ARG A N 1
ATOM 1459 C CA . ARG A 1 190 ? 7.595 -12.163 20.604 1.00 94.38 190 ARG A CA 1
ATOM 1460 C C . ARG A 1 190 ? 8.620 -11.783 21.671 1.00 94.38 190 ARG A C 1
ATOM 1462 O O . ARG A 1 190 ? 8.725 -12.485 22.668 1.00 94.38 190 ARG A O 1
ATOM 1469 N N . ARG A 1 191 ? 9.353 -10.677 21.490 1.00 96.50 191 ARG A N 1
ATOM 1470 C CA . ARG A 1 191 ? 10.305 -10.177 22.502 1.00 96.50 191 ARG A CA 1
ATOM 1471 C C . ARG A 1 191 ? 9.615 -9.718 23.786 1.00 96.50 191 ARG A C 1
ATOM 1473 O O . ARG A 1 191 ? 10.230 -9.790 24.841 1.00 96.50 191 ARG A O 1
ATOM 1480 N N . ARG A 1 192 ? 8.369 -9.251 23.695 1.00 97.12 192 ARG A N 1
ATOM 1481 C CA . ARG A 1 192 ? 7.547 -8.846 24.845 1.00 97.12 192 ARG A CA 1
ATOM 1482 C C . ARG A 1 192 ? 6.806 -10.009 25.507 1.00 97.12 192 ARG A C 1
ATOM 1484 O O . ARG A 1 192 ? 6.207 -9.809 26.552 1.00 97.12 192 ARG A O 1
ATOM 1491 N N . GLY A 1 193 ? 6.820 -11.202 24.907 1.00 96.31 193 GLY A N 1
ATOM 1492 C CA . GLY A 1 193 ? 5.959 -12.307 25.341 1.00 96.31 193 GLY A CA 1
ATOM 1493 C C . GLY A 1 193 ? 4.470 -12.050 25.076 1.00 96.31 193 GLY A C 1
ATOM 1494 O O . GLY A 1 193 ? 3.623 -12.682 25.697 1.00 96.31 193 GLY A O 1
ATOM 1495 N N . GLU A 1 194 ? 4.146 -11.123 24.170 1.00 96.06 194 GLU A N 1
ATOM 1496 C CA . GLU A 1 194 ? 2.776 -10.789 23.779 1.00 96.06 194 GLU A CA 1
ATOM 1497 C C . GLU A 1 194 ? 2.340 -11.643 22.577 1.00 96.06 194 GLU A C 1
ATOM 1499 O O . GLU A 1 194 ? 3.107 -11.880 21.636 1.00 96.06 194 GLU A O 1
ATOM 1504 N N . ASP A 1 195 ? 1.082 -12.086 22.582 1.00 93.38 195 ASP A N 1
ATOM 1505 C CA . ASP A 1 195 ? 0.476 -12.778 21.446 1.00 93.38 195 ASP A CA 1
ATOM 1506 C C . ASP A 1 195 ? 0.131 -11.806 20.307 1.00 93.38 195 ASP A C 1
ATOM 1508 O O . ASP A 1 195 ? -0.168 -10.631 20.521 1.00 93.38 195 ASP A O 1
ATOM 1512 N N . SER A 1 196 ? 0.115 -12.304 19.064 1.00 92.88 196 SER A N 1
ATOM 1513 C CA . SER A 1 196 ? -0.406 -11.520 17.937 1.00 92.88 196 SER A CA 1
ATOM 1514 C C . SER A 1 196 ? -1.883 -11.160 18.155 1.00 92.88 196 SER A C 1
ATOM 1516 O O . SER A 1 196 ? -2.617 -11.973 18.724 1.00 92.88 196 SER A O 1
ATOM 1518 N N . PRO A 1 197 ? -2.372 -10.009 17.653 1.00 91.88 197 PRO A N 1
ATOM 1519 C CA . PRO A 1 197 ? -3.774 -9.608 17.819 1.00 91.88 197 PRO A CA 1
ATOM 1520 C C . PRO A 1 197 ? -4.769 -10.694 17.386 1.00 91.88 197 PRO A C 1
ATOM 1522 O O . PRO A 1 197 ? -5.747 -10.982 18.073 1.00 91.88 197 PRO A O 1
ATOM 1525 N N . SER A 1 198 ? -4.472 -11.380 16.281 1.00 89.00 198 SER A N 1
ATOM 1526 C CA . SER A 1 198 ? -5.234 -12.544 15.814 1.00 89.00 198 SER A CA 1
ATOM 1527 C C . SER A 1 198 ? -5.251 -13.725 16.792 1.00 89.00 198 SER A C 1
ATOM 1529 O O . SER A 1 198 ? -6.292 -14.367 16.949 1.00 89.00 198 SER A O 1
ATOM 1531 N N . ARG A 1 199 ? -4.129 -14.033 17.457 1.00 90.44 199 ARG A N 1
ATOM 1532 C CA . ARG A 1 199 ? -4.051 -15.093 18.475 1.00 90.44 199 ARG A CA 1
ATOM 1533 C C . ARG A 1 199 ? -4.773 -14.683 19.748 1.00 90.44 199 ARG A C 1
ATOM 1535 O O . ARG A 1 199 ? -5.574 -15.472 20.241 1.00 90.44 199 ARG A O 1
ATOM 1542 N N . ALA A 1 200 ? 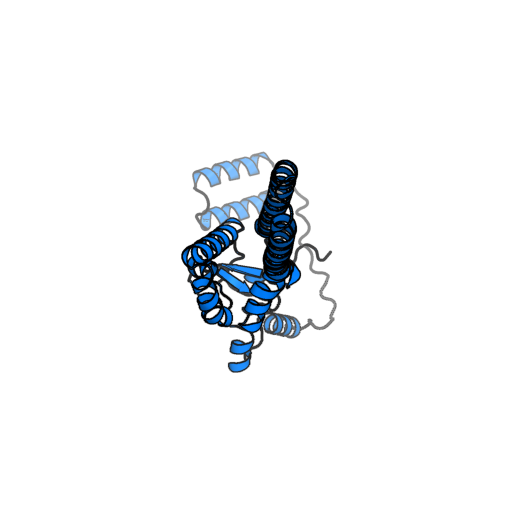-4.563 -13.453 20.212 1.00 88.38 200 ALA A N 1
ATOM 1543 C CA . ALA A 1 200 ? -5.250 -12.892 21.370 1.00 88.38 200 ALA A CA 1
ATOM 1544 C C . ALA A 1 200 ? -6.775 -12.931 21.180 1.00 88.38 200 ALA A C 1
ATOM 1546 O O . ALA A 1 200 ? -7.502 -13.417 22.047 1.00 88.38 200 ALA A O 1
ATOM 1547 N N . ARG A 1 201 ? -7.260 -12.540 19.994 1.00 86.88 201 ARG A N 1
ATOM 1548 C CA . ARG A 1 201 ? -8.682 -12.620 19.638 1.00 86.88 201 ARG A CA 1
ATOM 1549 C C . ARG A 1 201 ? -9.203 -14.056 19.643 1.00 86.88 201 ARG A C 1
ATOM 1551 O O . ARG A 1 201 ? -10.208 -14.332 20.283 1.00 86.88 201 ARG A O 1
ATOM 1558 N N . ARG A 1 202 ? -8.499 -14.999 19.002 1.00 87.75 202 ARG A N 1
ATOM 1559 C CA . ARG A 1 202 ? -8.886 -16.425 19.022 1.00 87.75 202 ARG A CA 1
ATOM 1560 C C . ARG A 1 202 ? -8.884 -17.014 20.435 1.00 87.75 202 ARG A C 1
ATOM 1562 O O . ARG A 1 202 ? -9.705 -17.878 20.730 1.00 87.75 202 ARG A O 1
ATOM 1569 N N . ALA A 1 203 ? -7.961 -16.590 21.295 1.00 87.88 203 ALA A N 1
ATOM 1570 C CA . ALA A 1 203 ? -7.910 -17.016 22.689 1.00 87.88 203 ALA A CA 1
ATOM 1571 C C . ALA A 1 203 ? -9.097 -16.460 23.491 1.00 87.88 203 ALA A C 1
ATOM 1573 O O . ALA A 1 203 ? -9.690 -17.201 24.272 1.00 87.88 203 ALA A O 1
ATOM 1574 N N . SER A 1 204 ? -9.482 -15.202 23.254 1.00 87.62 204 SER A N 1
ATOM 1575 C CA . SER A 1 204 ? -10.687 -14.589 23.828 1.00 87.62 204 SER A CA 1
ATOM 1576 C C . SER A 1 204 ? -11.966 -15.301 23.366 1.00 87.62 204 SER A C 1
ATOM 1578 O O . SER A 1 204 ? -12.775 -15.701 24.202 1.00 87.62 204 SER A O 1
ATOM 1580 N N . ASP A 1 205 ? -12.089 -15.593 22.066 1.00 85.81 205 ASP A N 1
ATOM 1581 C CA . ASP A 1 205 ? -13.222 -16.341 21.500 1.00 85.81 205 ASP A CA 1
ATOM 1582 C C . ASP A 1 205 ? -13.337 -17.757 22.098 1.00 85.81 205 ASP A C 1
ATOM 1584 O O . ASP A 1 205 ? -14.438 -18.269 22.281 1.00 85.81 205 ASP A O 1
ATOM 1588 N N . ARG A 1 206 ? -12.207 -18.405 22.423 1.00 87.31 206 ARG A N 1
ATOM 1589 C CA . ARG A 1 206 ? -12.185 -19.720 23.093 1.00 87.31 206 ARG A CA 1
ATOM 1590 C C . ARG A 1 206 ? -12.518 -19.652 24.582 1.00 87.31 206 ARG A C 1
ATOM 1592 O O . ARG A 1 206 ? -13.030 -20.630 25.116 1.00 87.31 206 ARG A O 1
ATOM 1599 N N . ARG A 1 207 ? -12.156 -18.553 25.252 1.00 82.94 207 ARG A N 1
ATOM 1600 C CA . ARG A 1 207 ? -12.413 -18.344 26.685 1.00 82.94 207 ARG A CA 1
ATOM 1601 C C . ARG A 1 207 ? -13.808 -17.828 26.966 1.00 82.94 207 ARG A C 1
ATOM 1603 O O . ARG A 1 207 ? -14.262 -18.025 28.087 1.00 82.94 207 ARG A O 1
ATOM 1610 N N . SER A 1 208 ? -14.474 -17.204 25.992 1.00 76.38 208 SER A N 1
ATOM 1611 C CA . SER A 1 208 ? -15.918 -17.002 26.071 1.00 76.38 208 SER A CA 1
ATOM 1612 C C . SER A 1 208 ? -16.529 -18.377 26.306 1.00 76.38 208 SER A C 1
ATOM 1614 O O . SER A 1 208 ? -16.410 -19.232 25.421 1.00 76.38 208 SER A O 1
ATOM 1616 N N . PRO A 1 209 ? -17.072 -18.644 27.510 1.00 64.94 209 PRO A N 1
ATOM 1617 C CA . PRO A 1 209 ? -17.567 -19.961 27.832 1.00 64.94 209 PRO A CA 1
ATOM 1618 C C . PRO A 1 209 ? -18.577 -20.290 26.748 1.00 64.94 209 PRO A C 1
ATOM 1620 O O . PRO A 1 209 ? -19.534 -19.543 26.536 1.00 64.94 209 PRO A O 1
ATOM 1623 N N . ARG A 1 210 ? -18.352 -21.396 26.029 1.00 60.75 210 ARG A N 1
ATOM 1624 C CA . ARG A 1 210 ? -19.481 -22.096 25.429 1.00 60.75 210 ARG A CA 1
ATOM 1625 C C . ARG A 1 210 ? -20.395 -22.328 26.614 1.00 60.75 210 ARG A C 1
ATOM 1627 O O . ARG A 1 210 ? -20.066 -23.157 27.463 1.00 60.75 210 ARG A O 1
ATOM 1634 N N . GLY A 1 211 ? -21.435 -21.500 26.733 1.00 60.94 211 GLY A N 1
ATOM 1635 C CA . GLY A 1 211 ? -22.440 -21.671 27.764 1.00 60.94 211 GLY A CA 1
ATOM 1636 C C . GLY A 1 211 ? -22.802 -23.153 27.776 1.00 60.94 211 GLY A C 1
ATOM 1637 O O . GLY A 1 211 ? -22.792 -23.768 26.697 1.00 60.94 211 GLY A O 1
ATOM 1638 N N . PRO A 1 212 ? -23.002 -23.757 28.960 1.00 62.69 212 PRO A N 1
ATOM 1639 C CA . PRO A 1 212 ? -23.376 -25.159 29.035 1.00 62.69 212 PRO A CA 1
ATOM 1640 C C . PRO A 1 212 ? -24.470 -25.398 28.001 1.00 62.69 212 PRO A C 1
ATOM 1642 O O . PRO A 1 212 ? -25.373 -24.573 27.870 1.00 62.69 212 PRO A O 1
ATOM 1645 N N . ALA A 1 213 ? -24.354 -26.483 27.239 1.00 56.25 213 ALA A N 1
ATOM 1646 C CA . ALA A 1 213 ? -25.297 -26.876 26.195 1.00 56.25 213 ALA A CA 1
ATOM 1647 C C . ALA A 1 213 ? -26.703 -27.216 26.749 1.00 56.25 213 ALA A C 1
ATOM 1649 O O . ALA A 1 213 ? -27.400 -28.065 26.206 1.00 56.25 213 ALA A O 1
ATOM 1650 N N . GLY A 1 214 ? -27.126 -26.584 27.847 1.00 51.97 214 GLY A N 1
ATOM 1651 C CA . GLY A 1 214 ? -28.522 -26.433 28.195 1.00 51.97 214 GLY A CA 1
ATOM 1652 C C . GLY A 1 214 ? -29.152 -25.552 27.132 1.00 51.97 214 GLY A C 1
ATOM 1653 O O . GLY A 1 214 ? -28.674 -24.446 26.883 1.00 51.97 214 GLY A O 1
ATOM 1654 N N . GLY A 1 215 ? -30.172 -26.088 26.467 1.00 50.41 215 GLY A N 1
ATOM 1655 C CA . GLY A 1 215 ? -30.946 -25.412 25.438 1.00 50.41 215 GLY A CA 1
ATOM 1656 C C . GLY A 1 215 ? -31.496 -24.081 25.932 1.00 50.41 215 GLY A C 1
ATOM 1657 O O . GLY A 1 215 ? -32.634 -23.997 26.383 1.00 50.41 215 GLY A O 1
ATOM 1658 N N . LEU A 1 216 ? -30.690 -23.028 25.818 1.00 52.19 216 LEU A N 1
ATOM 1659 C CA . LEU A 1 216 ? -31.207 -21.681 25.756 1.00 52.19 216 LEU A CA 1
ATOM 1660 C C . LEU A 1 216 ? -32.106 -21.660 24.518 1.00 52.19 216 LEU A C 1
ATOM 1662 O O . LEU A 1 216 ? -31.645 -22.071 23.443 1.00 52.19 216 LEU A O 1
ATOM 1666 N N . PRO A 1 217 ? -33.385 -21.267 24.660 1.00 56.81 217 PRO A N 1
ATOM 1667 C CA . PRO A 1 217 ? -34.267 -21.121 23.516 1.00 56.81 217 PRO A CA 1
ATOM 1668 C C . PRO A 1 217 ? -33.525 -20.279 22.486 1.00 56.81 217 PRO A C 1
ATOM 1670 O O . PRO A 1 217 ? -32.846 -19.315 22.860 1.00 56.81 217 PRO A O 1
ATOM 1673 N N . ALA A 1 218 ? -33.579 -20.719 21.222 1.00 54.47 218 ALA A N 1
ATOM 1674 C CA . ALA A 1 218 ? -32.933 -20.044 20.104 1.00 54.47 218 ALA A CA 1
ATOM 1675 C C . ALA A 1 218 ? -33.069 -18.535 20.316 1.00 54.47 218 ALA A C 1
ATOM 1677 O O . ALA A 1 218 ? -34.192 -18.120 20.618 1.00 54.47 218 ALA A O 1
ATOM 1678 N N . PRO A 1 219 ? -31.970 -17.750 20.248 1.00 50.81 219 PRO A N 1
ATOM 1679 C CA . PRO A 1 219 ? -32.025 -16.321 20.505 1.00 50.81 219 PRO A CA 1
ATOM 1680 C C . PRO A 1 219 ? -33.206 -15.809 19.712 1.00 50.81 219 PRO A C 1
ATOM 1682 O O . PRO A 1 219 ? -33.222 -15.962 18.488 1.00 50.81 219 PRO A O 1
ATOM 1685 N N . THR A 1 220 ? -34.235 -15.355 20.427 1.00 53.28 220 THR A N 1
ATOM 1686 C CA . THR A 1 220 ? -35.454 -14.861 19.818 1.00 53.28 220 THR A CA 1
ATOM 1687 C C . THR A 1 220 ? -34.974 -13.657 19.044 1.00 53.28 220 THR A C 1
ATOM 1689 O O . THR A 1 220 ? -34.756 -12.594 19.621 1.00 53.28 220 THR A O 1
ATOM 1692 N N . VAL A 1 221 ? -34.662 -13.856 17.761 1.00 57.19 221 VAL A N 1
ATOM 1693 C CA . VAL A 1 221 ? -34.432 -12.772 16.823 1.00 57.19 221 VAL A CA 1
ATOM 1694 C C . VAL A 1 221 ? -35.664 -11.916 17.042 1.00 57.19 221 VAL A C 1
ATOM 1696 O O . VAL A 1 221 ? -36.759 -12.449 16.834 1.00 57.19 221 VAL A O 1
ATOM 1699 N N . PRO A 1 222 ? -35.531 -10.699 17.609 1.00 60.06 222 PRO A N 1
ATOM 1700 C CA . PRO A 1 222 ? -36.692 -9.912 17.975 1.00 60.06 222 PRO A CA 1
ATOM 1701 C C . PRO A 1 222 ? -37.537 -9.854 16.720 1.00 60.06 222 PRO A C 1
ATOM 1703 O O . PRO A 1 222 ? -37.020 -9.445 15.674 1.00 60.06 222 PRO A O 1
ATOM 1706 N N . ALA A 1 223 ? -38.748 -10.414 16.814 1.00 61.56 223 ALA A N 1
ATOM 1707 C CA . ALA A 1 223 ? -39.613 -10.615 15.668 1.00 61.56 223 ALA A CA 1
ATOM 1708 C C . ALA A 1 223 ? -39.596 -9.317 14.868 1.00 61.56 223 ALA A C 1
ATOM 1710 O O . ALA A 1 223 ? -39.706 -8.230 15.448 1.00 61.56 223 ALA A O 1
ATOM 1711 N N . VAL A 1 224 ? -39.320 -9.426 13.566 1.00 74.19 224 VAL A N 1
ATOM 1712 C CA . VAL A 1 224 ? -39.347 -8.267 12.675 1.00 74.19 224 VAL A CA 1
ATOM 1713 C C . VAL A 1 224 ? -40.657 -7.542 12.978 1.00 74.19 224 VAL A C 1
ATOM 1715 O O . VAL A 1 224 ? -41.687 -8.206 12.894 1.00 74.19 224 VAL A O 1
ATOM 1718 N N . PRO A 1 225 ? -40.631 -6.262 13.400 1.00 65.88 225 PRO A N 1
ATOM 1719 C CA . PRO A 1 225 ? -41.827 -5.562 13.852 1.00 65.88 225 PRO A CA 1
ATOM 1720 C C . PRO A 1 225 ? -42.911 -5.697 12.785 1.00 65.88 225 PRO A C 1
ATOM 1722 O O . PRO A 1 225 ? -42.766 -5.205 11.656 1.00 65.88 225 PRO A O 1
ATOM 1725 N N . THR A 1 226 ? -43.939 -6.474 13.117 1.00 73.25 226 THR A N 1
ATOM 1726 C CA . THR A 1 226 ? -44.925 -6.957 12.148 1.00 73.25 226 THR A CA 1
ATOM 1727 C C . THR A 1 226 ? -45.918 -5.859 11.805 1.00 73.25 226 THR A C 1
ATOM 1729 O O . THR A 1 226 ? -46.422 -5.812 10.684 1.00 73.25 226 THR A O 1
ATOM 1732 N N . THR A 1 227 ? -46.134 -4.916 12.724 1.00 89.00 227 THR A N 1
ATOM 1733 C CA . THR A 1 227 ? -47.072 -3.808 12.535 1.00 89.00 227 THR A CA 1
ATOM 1734 C C . THR A 1 227 ? -46.356 -2.522 12.112 1.00 89.00 227 THR A C 1
ATOM 1736 O O . THR A 1 227 ? -45.203 -2.270 12.475 1.00 89.00 227 THR A O 1
ATOM 1739 N N . ALA A 1 228 ? -47.041 -1.686 11.324 1.00 90.12 228 ALA A N 1
ATOM 1740 C CA . ALA A 1 228 ? -46.545 -0.358 10.954 1.00 90.12 228 ALA A CA 1
ATOM 1741 C C . ALA A 1 228 ? -46.266 0.509 12.202 1.00 90.12 228 ALA A C 1
ATOM 1743 O O . ALA A 1 228 ? -45.221 1.153 12.282 1.00 90.12 228 ALA A O 1
ATOM 1744 N N . ALA A 1 229 ? -47.119 0.401 13.227 1.00 90.19 229 ALA A N 1
ATOM 1745 C CA . ALA A 1 229 ? -46.974 1.070 14.521 1.00 90.19 229 ALA A CA 1
ATOM 1746 C C . ALA A 1 229 ? -45.664 0.724 15.255 1.00 90.19 229 ALA A C 1
ATOM 1748 O O . ALA A 1 229 ? -44.974 1.612 15.765 1.00 90.19 229 ALA A O 1
ATOM 1749 N N . GLU A 1 230 ? -45.264 -0.551 15.279 1.00 90.19 230 GLU A N 1
ATOM 1750 C CA . GLU A 1 230 ? -44.000 -0.971 15.899 1.00 90.19 230 GLU A CA 1
ATOM 1751 C C . GLU A 1 230 ? -42.779 -0.452 15.126 1.00 90.19 230 GLU A C 1
ATOM 1753 O O . GLU A 1 230 ? -41.779 -0.052 15.734 1.00 90.19 230 GLU A O 1
ATOM 1758 N N . ARG A 1 231 ? -42.862 -0.412 13.786 1.00 92.06 231 ARG A N 1
ATOM 1759 C CA . ARG A 1 231 ? -41.808 0.158 12.932 1.00 92.06 231 ARG A CA 1
ATOM 1760 C C . ARG A 1 231 ? -41.650 1.659 13.162 1.00 92.06 231 ARG A C 1
ATOM 1762 O O . ARG A 1 231 ? -40.519 2.110 13.355 1.00 92.06 231 ARG A O 1
ATOM 1769 N N . ALA A 1 232 ? -42.752 2.406 13.215 1.00 94.19 232 ALA A N 1
ATOM 1770 C CA . ALA A 1 232 ? -42.735 3.836 13.513 1.00 94.19 232 ALA A CA 1
ATOM 1771 C C . ALA A 1 232 ? -42.175 4.113 14.914 1.00 94.19 232 ALA A C 1
ATOM 1773 O O . ALA A 1 232 ? -41.276 4.936 15.068 1.00 94.19 232 ALA A O 1
ATOM 1774 N N . THR A 1 233 ? -42.601 3.349 15.925 1.00 94.19 233 THR A N 1
ATOM 1775 C CA . THR A 1 233 ? -42.094 3.492 17.301 1.00 94.19 233 THR A CA 1
ATOM 1776 C C . THR A 1 233 ? -40.580 3.268 17.381 1.00 94.19 233 THR A C 1
ATOM 1778 O O . THR A 1 233 ? -39.881 3.997 18.087 1.00 94.19 233 THR A O 1
ATOM 1781 N N . ARG A 1 234 ? -40.040 2.280 16.648 1.00 92.81 234 ARG A N 1
ATOM 1782 C CA . ARG A 1 234 ? -38.588 2.044 16.585 1.00 92.81 234 ARG A CA 1
ATOM 1783 C C . ARG A 1 234 ? -37.858 3.215 15.919 1.00 92.81 234 ARG A C 1
ATOM 1785 O O . ARG A 1 234 ? -36.873 3.684 16.482 1.00 92.81 234 ARG A O 1
ATOM 1792 N N . ARG A 1 235 ? -38.352 3.702 14.774 1.00 95.00 235 ARG A N 1
ATOM 1793 C CA . ARG A 1 235 ? -37.754 4.842 14.054 1.00 95.00 235 ARG A CA 1
ATOM 1794 C C . ARG A 1 235 ? -37.784 6.134 14.878 1.00 95.00 235 ARG A C 1
ATOM 1796 O O . ARG A 1 235 ? -36.806 6.872 14.870 1.00 95.00 235 ARG A O 1
ATOM 1803 N N . LEU A 1 236 ? -38.853 6.376 15.643 1.00 97.31 236 LEU A N 1
ATOM 1804 C CA . LEU A 1 236 ? -38.947 7.526 16.550 1.00 97.31 236 LEU A CA 1
ATOM 1805 C C . LEU A 1 236 ? -37.900 7.470 17.674 1.00 97.31 236 LEU A C 1
ATOM 1807 O O . LEU A 1 236 ? -37.284 8.489 17.974 1.00 97.31 236 LEU A O 1
ATOM 1811 N N . ARG A 1 237 ? -37.637 6.291 18.261 1.00 96.62 237 ARG A N 1
ATOM 1812 C CA . ARG A 1 237 ? -36.564 6.142 19.268 1.00 96.62 237 ARG A CA 1
ATOM 1813 C C . ARG A 1 237 ? -35.176 6.380 18.683 1.00 96.62 237 ARG A C 1
ATOM 1815 O O . ARG A 1 237 ? -34.342 6.991 19.339 1.00 96.62 237 ARG A O 1
ATOM 1822 N N . GLU A 1 238 ? -34.933 5.896 17.469 1.00 96.00 238 GLU A N 1
ATOM 1823 C CA . GLU A 1 238 ? -33.658 6.100 16.775 1.00 96.00 238 GLU A CA 1
ATOM 1824 C C . GLU A 1 238 ? -33.428 7.588 16.465 1.00 96.00 238 GLU A C 1
ATOM 1826 O O . GLU A 1 238 ? -32.359 8.117 16.757 1.00 96.00 238 GLU A O 1
ATOM 1831 N N . LEU A 1 239 ? -34.458 8.300 15.993 1.00 97.19 239 LEU A N 1
ATOM 1832 C CA . LEU A 1 239 ? -34.423 9.758 15.816 1.00 97.19 239 LEU A CA 1
ATOM 1833 C C . LEU A 1 239 ? -34.139 10.517 17.112 1.00 97.19 239 LEU A C 1
ATOM 1835 O O . LEU A 1 239 ? -33.379 11.484 17.094 1.00 97.19 239 LEU A O 1
ATOM 1839 N N . GLN A 1 240 ? -34.731 10.082 18.226 1.00 97.62 240 GLN A N 1
ATOM 1840 C CA . GLN A 1 240 ? -34.480 10.685 19.532 1.00 97.62 240 GLN A CA 1
ATOM 1841 C C . GLN A 1 240 ? -33.010 10.511 19.954 1.00 97.62 240 GLN A C 1
ATOM 1843 O O . GLN A 1 240 ? -32.391 11.488 20.363 1.00 97.62 240 GLN A O 1
ATOM 1848 N N . SER A 1 241 ? -32.430 9.317 19.758 1.00 96.88 241 SER A N 1
ATOM 1849 C CA . SER A 1 241 ? -31.000 9.052 20.015 1.00 96.88 241 SER A CA 1
ATOM 1850 C C . SER A 1 241 ? -30.098 9.993 19.218 1.00 96.88 241 SER A C 1
ATOM 1852 O O . SER A 1 241 ? -29.213 10.626 19.781 1.00 96.88 241 SER A O 1
ATOM 1854 N N . LEU A 1 242 ? -30.367 10.161 17.917 1.00 96.62 242 LEU A N 1
ATOM 1855 C CA . LEU A 1 242 ? -29.577 11.040 17.047 1.00 96.62 242 LEU A CA 1
ATOM 1856 C C . LEU A 1 242 ? -29.639 12.512 17.477 1.00 96.62 242 LEU A C 1
ATOM 1858 O O . LEU A 1 242 ? -28.651 13.236 17.341 1.00 96.62 242 LEU A O 1
ATOM 1862 N N . ARG A 1 243 ? -30.793 12.964 17.982 1.00 97.75 243 ARG A N 1
ATOM 1863 C CA . ARG A 1 243 ? -30.958 14.321 18.514 1.00 97.75 243 ARG A CA 1
ATOM 1864 C C . ARG A 1 243 ? -30.187 14.496 19.819 1.00 97.75 243 ARG A C 1
ATOM 1866 O O . ARG A 1 243 ? -29.490 15.493 19.977 1.00 97.75 243 ARG A O 1
ATOM 1873 N N . ASP A 1 244 ? -30.297 13.535 20.731 1.00 96.56 244 ASP A N 1
ATOM 1874 C CA . ASP A 1 244 ? -29.630 13.586 22.034 1.00 96.56 244 ASP A CA 1
ATOM 1875 C C . ASP A 1 244 ? -28.091 13.474 21.886 1.00 96.56 244 ASP A C 1
ATOM 1877 O O . ASP A 1 244 ? -27.347 14.057 22.672 1.00 96.56 244 ASP A O 1
ATOM 1881 N N . GLU A 1 245 ? -27.605 12.817 20.825 1.00 96.69 245 GLU A N 1
ATOM 1882 C CA . GLU A 1 245 ? -26.190 12.778 20.415 1.00 96.69 245 GLU A CA 1
ATOM 1883 C C . GLU A 1 245 ? -25.711 14.054 19.686 1.00 96.69 245 GLU A C 1
ATOM 1885 O O . GLU A 1 245 ? -24.522 14.191 19.398 1.00 96.69 245 GLU A O 1
ATOM 1890 N N . GLY A 1 246 ? -26.611 14.994 19.370 1.00 94.81 246 GLY A N 1
ATOM 1891 C CA . GLY A 1 246 ? -26.287 16.236 18.656 1.00 94.81 246 GLY A CA 1
ATOM 1892 C C . GLY A 1 246 ? -25.951 16.050 17.171 1.00 94.81 246 GLY A C 1
ATOM 1893 O O . GLY A 1 246 ? -25.326 16.923 16.570 1.00 94.81 246 GLY A O 1
ATOM 1894 N N . LEU A 1 247 ? -26.343 14.922 16.566 1.00 96.56 247 LEU A N 1
ATOM 1895 C CA . LEU A 1 247 ? -26.067 14.602 15.159 1.00 96.56 247 LEU A CA 1
ATOM 1896 C C . LEU A 1 247 ? -27.057 15.250 14.180 1.00 96.56 247 LEU A C 1
ATOM 1898 O O . LEU A 1 247 ? -26.771 15.324 12.984 1.00 96.56 247 LEU A O 1
ATOM 1902 N N . ILE A 1 248 ? -28.214 15.700 14.669 1.00 97.06 248 ILE A N 1
ATOM 1903 C CA . ILE A 1 248 ? -29.259 16.368 13.882 1.00 97.06 248 ILE A CA 1
ATOM 1904 C C . ILE A 1 248 ? -29.736 17.634 14.593 1.00 97.06 248 ILE A C 1
ATOM 1906 O O . ILE A 1 248 ? -29.755 17.693 15.824 1.00 97.06 248 ILE A O 1
ATOM 1910 N N . THR A 1 249 ? -30.129 18.648 13.819 1.00 97.81 249 THR A N 1
ATOM 1911 C CA . THR A 1 249 ? -30.672 19.891 14.387 1.00 97.81 249 THR A CA 1
ATOM 1912 C C . THR A 1 249 ? -32.116 19.693 14.875 1.00 97.81 249 THR A C 1
ATOM 1914 O O . THR A 1 249 ? -32.793 18.760 14.425 1.00 97.81 249 THR A O 1
ATOM 1917 N N . PRO A 1 250 ? -32.625 20.553 15.780 1.00 97.62 250 PRO A N 1
ATOM 1918 C CA . PRO A 1 250 ? -34.012 20.483 16.240 1.00 97.62 250 PRO A CA 1
ATOM 1919 C C . PRO A 1 250 ? -35.036 20.538 15.096 1.00 97.62 250 PRO A C 1
ATOM 1921 O O . PRO A 1 250 ? -36.030 19.818 15.130 1.00 97.62 250 PRO A O 1
ATOM 1924 N N . GLU A 1 251 ? -34.771 21.324 14.050 1.00 97.25 251 GLU A N 1
ATOM 1925 C CA . GLU A 1 251 ? -35.657 21.451 12.887 1.00 97.25 251 GLU A CA 1
ATOM 1926 C C . GLU A 1 251 ? -35.709 20.149 12.073 1.00 97.25 251 GLU A C 1
ATOM 1928 O O . GLU A 1 251 ? -36.788 19.679 11.717 1.00 97.25 251 GLU A O 1
ATOM 1933 N N . GLN A 1 252 ? -34.553 19.514 11.843 1.00 96.38 252 GLN A N 1
ATOM 1934 C CA . GLN A 1 252 ? -34.467 18.227 11.140 1.00 96.38 252 GLN A CA 1
ATOM 1935 C C . GLN A 1 252 ? -35.139 17.089 11.917 1.00 96.38 252 GLN A C 1
ATOM 1937 O O . GLN A 1 252 ? -35.652 16.142 11.316 1.00 96.38 252 GLN A O 1
ATOM 1942 N N . TYR A 1 253 ? -35.115 17.158 13.250 1.00 98.00 253 TYR A N 1
ATOM 1943 C CA . TYR A 1 253 ? -35.811 16.201 14.101 1.00 98.00 253 TYR A CA 1
ATOM 1944 C C . TYR A 1 253 ? -37.331 16.302 13.920 1.00 98.00 253 TYR A C 1
ATOM 1946 O O . TYR A 1 253 ? -37.973 15.276 13.691 1.00 98.00 253 TYR A O 1
ATOM 1954 N N . GLU A 1 254 ? -37.899 17.511 13.963 1.00 98.00 254 GLU A N 1
ATOM 1955 C CA . GLU A 1 254 ? -39.346 17.711 13.794 1.00 98.00 254 GLU A CA 1
ATOM 1956 C C . GLU A 1 254 ? -39.827 17.329 12.388 1.00 98.00 254 GLU A C 1
ATOM 1958 O O . GLU A 1 254 ? -40.839 16.639 12.259 1.00 98.00 254 GLU A O 1
ATOM 1963 N N . GLU A 1 255 ? -39.073 17.673 11.338 1.00 98.00 255 GLU A N 1
ATOM 1964 C CA . GLU A 1 255 ? -39.405 17.298 9.955 1.00 98.00 255 GLU A CA 1
ATOM 1965 C C . GLU A 1 255 ? -39.460 15.769 9.777 1.00 98.00 255 GLU A C 1
ATOM 1967 O O . GLU A 1 255 ? -40.439 15.215 9.271 1.00 98.00 255 GLU A O 1
ATOM 1972 N N . ARG A 1 256 ? -38.440 15.049 10.262 1.00 97.56 256 ARG A N 1
ATOM 1973 C CA . ARG A 1 256 ? -38.390 13.580 10.163 1.00 97.56 256 ARG A CA 1
ATOM 1974 C C . ARG A 1 256 ? -39.406 12.892 11.069 1.00 97.56 256 ARG A C 1
ATOM 1976 O O . ARG A 1 256 ? -39.921 11.831 10.715 1.00 97.56 256 ARG A O 1
ATOM 1983 N N . ARG A 1 257 ? -39.702 13.481 12.229 1.00 98.00 257 ARG A N 1
ATOM 1984 C CA . ARG A 1 257 ? -40.755 13.007 13.130 1.00 98.00 257 ARG A CA 1
ATOM 1985 C C . ARG A 1 257 ? -42.127 13.124 12.469 1.00 98.00 257 ARG A C 1
ATOM 1987 O O . ARG A 1 257 ? -42.893 12.168 12.549 1.00 98.00 257 ARG A O 1
ATOM 1994 N N . ALA A 1 258 ? -42.413 14.241 11.798 1.00 97.88 258 ALA A N 1
ATOM 1995 C CA . ALA A 1 258 ? -43.654 14.435 11.051 1.00 97.88 258 ALA A CA 1
ATOM 1996 C C . ALA A 1 258 ? -43.799 13.407 9.917 1.00 97.88 258 ALA A C 1
ATOM 1998 O O . ALA A 1 258 ? -44.836 12.757 9.826 1.00 97.88 258 ALA A O 1
ATOM 1999 N N . ALA A 1 259 ? -42.738 13.171 9.137 1.00 97.44 259 ALA A N 1
ATOM 2000 C CA . ALA A 1 259 ? -42.752 12.181 8.057 1.00 97.44 259 ALA A CA 1
ATOM 2001 C C . ALA A 1 259 ? -43.055 10.746 8.540 1.00 97.44 259 ALA A C 1
ATOM 2003 O O . ALA A 1 259 ? -43.768 10.007 7.874 1.00 97.44 259 ALA A O 1
ATOM 2004 N N . ILE A 1 260 ? -42.554 10.340 9.714 1.00 96.31 260 ILE A N 1
ATOM 2005 C CA . ILE A 1 260 ? -42.843 9.004 10.273 1.00 96.31 260 ILE A CA 1
ATOM 2006 C C . ILE A 1 260 ? -44.287 8.884 10.765 1.00 96.31 260 ILE A C 1
ATOM 2008 O O . ILE A 1 260 ? -44.844 7.788 10.738 1.00 96.31 260 ILE A O 1
ATOM 2012 N N . LEU A 1 261 ? -44.875 9.979 11.250 1.00 95.44 261 LEU A N 1
ATOM 2013 C CA . LEU A 1 261 ? -46.269 9.995 11.691 1.00 95.44 261 LEU A CA 1
ATOM 2014 C C . LEU A 1 261 ? -47.248 9.995 10.511 1.00 95.44 261 LEU A C 1
ATOM 2016 O O . LEU A 1 261 ? -48.337 9.461 10.664 1.00 95.44 261 LEU A O 1
ATOM 2020 N N . ASP A 1 262 ? -46.851 10.543 9.362 1.00 96.88 262 ASP A N 1
ATOM 2021 C CA . ASP A 1 262 ? -47.639 10.522 8.120 1.00 96.88 262 ASP A CA 1
ATOM 2022 C C . ASP A 1 262 ? -47.689 9.120 7.471 1.00 96.88 262 ASP A C 1
ATOM 2024 O O . ASP A 1 262 ? -48.624 8.789 6.750 1.00 96.88 262 ASP A O 1
ATOM 2028 N N . GLU A 1 263 ? -46.705 8.257 7.761 1.00 92.31 263 GLU A N 1
ATOM 2029 C CA . GLU A 1 263 ? -46.657 6.860 7.292 1.00 92.31 263 GLU A CA 1
ATOM 2030 C C . GLU A 1 263 ? -47.544 5.880 8.103 1.00 92.31 263 GLU A C 1
ATOM 2032 O O . GLU A 1 263 ? -47.578 4.687 7.772 1.00 92.31 263 GLU A O 1
ATOM 2037 N N . LEU A 1 264 ? -48.210 6.334 9.177 1.00 89.12 264 LEU A N 1
ATOM 2038 C CA . LEU A 1 264 ? -49.045 5.509 10.071 1.00 89.12 264 LEU A CA 1
ATOM 2039 C C . LEU A 1 264 ? -50.528 5.517 9.696 1.00 89.12 264 LEU A C 1
ATOM 2041 O O . LEU A 1 264 ? -51.103 4.402 9.700 1.00 89.12 264 LEU A O 1
#

Secondary structure (DSSP, 8-state):
--TTS-TTTTTTTS-TTT-EEPPHHHHHHHHHHHHHHHHHTTTHHHHHHHHHHGGGT--HHHHHTTEEEEETTSSBP-HHHHHIIIIIIHHHHTTHHHHHHHHHHHHHHHHHHHHHHTT-TT-HHHHHHHHHHHHHHHHHHHHHHHHHHHHHHHHHHH-TT---HHHHH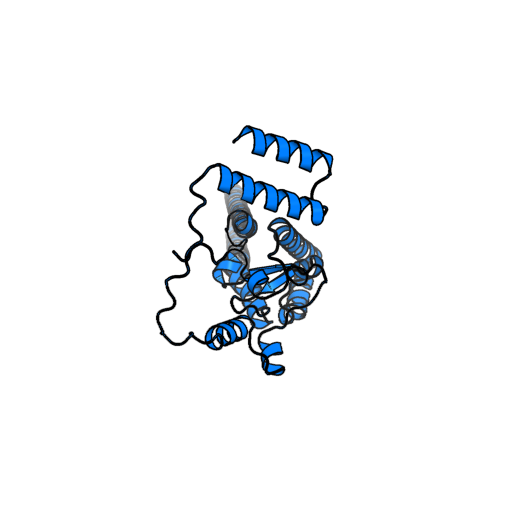HTEEEEE-TT---PPBHHHHHHHTPPPHHHHHHHHHHHS----SS------------SHHHHHHHHHHHHHHHHHTTSS-HHHHHHHHHHHHHT-

Sequence (264 aa):
MVAARSLRLIEGFYPPEQLQTASPVRRLAAAVWDATFFLLTLGFGWLIALILLAPRGQTFGKQMVGLYVMRDDGSRAGGSYTLLREVIVKGVLFGWGLGVLADVVGDIEVLGLISSAAVSLDDVAGDIRVLGLIARVVDSMASLHALLWLLAALWCVWDRDRQCLWDKVVSTHVAYSPTRWRPPTAAELRRRGEDSPSRARRASDRRSPRGPAGGLPAPTVPAVPTTAAERATRRLRELQSLRDEGLITPEQYEERRAAILDEL

Radius of gyration: 28.71 Å; chains: 1; bounding box: 82×48×77 Å

pLDDT: mean 83.65, std 15.28, range [36.38, 98.0]

Foldseek 3Di:
DCPPPQQFLLVLLDPVQFKDFDDLVLLVQLVVQLVVQCVVVVNPSQVVQLQVCLQLQDGPSCVVSQKFKAASLNFTHGNVLSCCLVCVLCCVVQPVVPPVVCVVVLVVVVVVVVVVPVVDPPCVVVVVVVVVVSVVVSVVVVVVSVVVVVQQSCVLVVDSNSDRNSCVVSRITMIHGPPSDRGHHPVRCVVVVHGRSNVVVVVVVVPPPPPPPPDPDDPPPPPPPPDLVVVLVVVLVVLVVCVVVVVDDPVRSVVVNVVSVVSD